Protein AF-A0A927YQ43-F1 (afdb_monomer_lite)

Sequence (205 aa):
MENSKAFLYLIEQLDVNLKNGDDEIDIRAFEDLLPNEVGYIESRIVNSFKGKNGNYKWAKFMPLLHSYNGVDILKETLQVKPIPSEDSLYIAIVLLKVTGDVSYLKIIEDNIYKADQEKEDYIYIIAHNKNDSLLHILEKVYINDEDEKLRSIAIEGILYNVGQINDIDDLAEFIEKRDYINSFILNNASAREKCINELKLNIQK

pLDDT: mean 90.33, std 10.0, range [44.78, 97.75]

Radius of gyration: 18.81 Å; chains: 1; bounding box: 46×30×57 Å

Structure (mmCIF, N/CA/C/O backbone):
data_AF-A0A927YQ43-F1
#
_entry.id   AF-A0A927YQ43-F1
#
loop_
_atom_site.group_PDB
_atom_site.id
_atom_site.type_symbol
_atom_site.label_atom_id
_atom_site.label_alt_id
_atom_site.label_comp_id
_atom_site.label_asym_id
_atom_site.label_entity_id
_atom_site.label_seq_id
_atom_site.pdbx_PDB_ins_code
_atom_site.Cartn_x
_atom_site.Cartn_y
_atom_site.Cartn_z
_atom_site.occupancy
_atom_site.B_iso_or_equiv
_atom_site.auth_seq_id
_atom_site.auth_comp_id
_atom_site.auth_asym_id
_atom_site.auth_atom_id
_atom_site.pdbx_PDB_model_num
ATOM 1 N N . MET A 1 1 ? 13.031 7.531 -34.961 1.00 64.00 1 MET A N 1
ATOM 2 C CA . MET A 1 1 ? 11.822 7.010 -34.296 1.00 64.00 1 MET A CA 1
ATOM 3 C C . MET A 1 1 ? 11.437 8.017 -33.244 1.00 64.00 1 MET A C 1
ATOM 5 O O . MET A 1 1 ? 12.329 8.480 -32.545 1.00 64.00 1 MET A O 1
ATOM 9 N N . GLU A 1 2 ? 10.169 8.402 -33.203 1.00 82.94 2 GLU A N 1
ATOM 10 C CA . GLU A 1 2 ? 9.631 9.181 -32.087 1.00 82.94 2 GLU A CA 1
ATOM 11 C C . GLU A 1 2 ? 9.349 8.233 -30.919 1.00 82.94 2 GLU A C 1
ATOM 13 O O . GLU A 1 2 ? 8.986 7.077 -31.147 1.00 82.94 2 GLU A O 1
ATOM 18 N N . ASN A 1 3 ? 9.570 8.712 -29.695 1.00 91.94 3 ASN A N 1
ATOM 19 C CA . ASN A 1 3 ? 9.296 7.939 -28.487 1.00 91.94 3 ASN A CA 1
ATOM 20 C C . ASN A 1 3 ? 7.786 7.879 -28.220 1.00 91.94 3 ASN A C 1
ATOM 22 O O . ASN A 1 3 ? 7.043 8.797 -28.580 1.00 91.94 3 ASN A O 1
ATOM 26 N N . SER A 1 4 ? 7.336 6.822 -27.551 1.00 93.88 4 SER A N 1
ATOM 27 C CA . SER A 1 4 ? 5.952 6.671 -27.111 1.00 93.88 4 SER A CA 1
ATOM 28 C C . SER A 1 4 ? 5.569 7.714 -26.053 1.00 93.88 4 SER A C 1
ATOM 30 O O . SER A 1 4 ? 6.408 8.268 -25.338 1.00 93.88 4 SER A O 1
ATOM 32 N N . LYS A 1 5 ? 4.263 7.975 -25.912 1.00 94.44 5 LYS A N 1
ATOM 33 C CA . LYS A 1 5 ? 3.745 8.829 -24.828 1.00 94.44 5 LYS A CA 1
ATOM 34 C C . LYS A 1 5 ? 4.067 8.248 -23.450 1.00 94.44 5 LYS A C 1
ATOM 36 O O . LYS A 1 5 ? 4.428 8.999 -22.551 1.00 94.44 5 LYS A O 1
ATOM 41 N N . ALA A 1 6 ? 3.972 6.926 -23.324 1.00 93.50 6 ALA A N 1
ATOM 42 C CA . ALA A 1 6 ? 4.341 6.170 -22.136 1.00 93.50 6 ALA A CA 1
ATOM 43 C C . ALA A 1 6 ? 5.798 6.424 -21.727 1.00 93.50 6 ALA A C 1
ATOM 45 O O . ALA A 1 6 ? 6.074 6.755 -20.576 1.00 93.50 6 ALA A O 1
ATOM 46 N N . PHE A 1 7 ? 6.719 6.364 -22.693 1.00 94.12 7 PHE A N 1
ATOM 47 C CA . PHE A 1 7 ? 8.125 6.673 -22.462 1.00 94.12 7 PHE A CA 1
ATOM 48 C C . PHE A 1 7 ? 8.325 8.100 -21.952 1.00 94.12 7 PHE A C 1
ATOM 50 O O . PHE A 1 7 ? 9.006 8.302 -20.950 1.00 94.12 7 PHE A O 1
ATOM 57 N N . LEU A 1 8 ? 7.731 9.090 -22.628 1.00 93.00 8 LEU A N 1
ATOM 58 C CA . LEU A 1 8 ? 7.879 10.496 -22.243 1.00 93.00 8 LEU A CA 1
ATOM 59 C C . LEU A 1 8 ? 7.333 10.755 -20.833 1.00 93.00 8 LEU A C 1
ATOM 61 O O . LEU A 1 8 ? 8.015 11.397 -20.038 1.00 93.00 8 LEU A O 1
ATOM 65 N N . TYR A 1 9 ? 6.164 10.195 -20.512 1.00 91.81 9 TYR A N 1
ATOM 66 C CA . TYR A 1 9 ? 5.572 10.266 -19.177 1.00 91.81 9 TYR A CA 1
ATOM 67 C C . TYR A 1 9 ? 6.497 9.657 -18.117 1.00 91.81 9 TYR A C 1
ATOM 69 O O . TYR A 1 9 ? 6.847 10.328 -17.151 1.00 91.81 9 TYR A O 1
ATOM 77 N N . LEU A 1 10 ? 6.953 8.413 -18.300 1.00 91.25 10 LEU A N 1
ATOM 78 C CA . LEU A 1 10 ? 7.793 7.743 -17.302 1.00 91.25 10 LEU A CA 1
ATOM 79 C C . LEU A 1 10 ? 9.134 8.453 -17.098 1.00 91.25 10 LEU A C 1
ATOM 81 O O . LEU A 1 10 ? 9.615 8.518 -15.969 1.00 91.25 10 LEU A O 1
ATOM 85 N N . ILE A 1 11 ? 9.728 9.013 -18.155 1.00 90.50 11 ILE A N 1
ATOM 86 C CA . ILE A 1 11 ? 10.954 9.808 -18.034 1.00 90.50 11 ILE A CA 1
ATOM 87 C C . ILE A 1 11 ? 10.731 11.082 -17.236 1.00 90.50 11 ILE A C 1
ATOM 89 O O . ILE A 1 11 ? 11.535 11.372 -16.355 1.00 90.50 11 ILE A O 1
ATOM 93 N N . GLU A 1 12 ? 9.636 11.795 -17.481 1.00 89.00 12 GLU A N 1
ATOM 94 C CA . GLU A 1 12 ? 9.278 12.964 -16.682 1.00 89.00 12 GLU A CA 1
ATOM 95 C C . GLU A 1 12 ? 9.158 12.597 -15.194 1.00 89.00 12 GLU A C 1
ATOM 97 O O . GLU A 1 12 ? 9.792 13.230 -14.349 1.00 89.00 12 GLU A O 1
ATOM 102 N N . GLN A 1 13 ? 8.459 11.504 -14.871 1.00 87.19 13 GLN A N 1
ATOM 103 C CA . GLN A 1 13 ? 8.333 11.033 -13.485 1.00 87.19 13 GLN A CA 1
ATOM 104 C C . GLN A 1 13 ? 9.685 10.612 -12.873 1.00 87.19 13 GLN A C 1
ATOM 106 O O . GLN A 1 13 ? 9.956 10.869 -11.695 1.00 87.19 13 GLN A O 1
ATOM 111 N N . LEU A 1 14 ? 10.561 9.981 -13.663 1.00 86.44 14 LEU A N 1
ATOM 112 C CA . LEU A 1 14 ? 11.911 9.579 -13.247 1.00 86.44 14 LEU A CA 1
ATOM 113 C C . LEU A 1 14 ? 12.841 10.778 -13.011 1.00 86.44 14 LEU A C 1
ATOM 115 O O . LEU A 1 14 ? 13.713 10.694 -12.145 1.00 86.44 14 LEU A O 1
ATOM 119 N N . ASP A 1 15 ? 12.673 11.867 -13.760 1.00 80.94 15 ASP A N 1
ATOM 120 C CA . ASP A 1 15 ? 13.507 13.069 -13.670 1.00 80.94 15 ASP A CA 1
ATOM 121 C C . ASP A 1 15 ? 13.062 14.005 -12.534 1.00 80.94 15 ASP A C 1
ATOM 123 O O . ASP A 1 15 ? 13.909 14.615 -11.875 1.00 80.94 15 ASP A O 1
ATOM 127 N N . VAL A 1 16 ? 11.757 14.072 -12.242 1.00 74.19 16 VAL A N 1
ATOM 128 C CA . VAL A 1 16 ? 11.202 14.907 -11.160 1.00 74.19 16 VAL A CA 1
ATOM 129 C C . VAL A 1 16 ? 11.632 14.420 -9.769 1.00 74.19 16 VAL A C 1
ATOM 131 O O . VAL A 1 16 ? 11.602 15.204 -8.823 1.00 74.19 16 VAL A O 1
ATOM 134 N N . ASN A 1 17 ? 12.115 13.175 -9.627 1.00 62.28 17 ASN A N 1
ATOM 135 C CA . ASN A 1 17 ? 12.457 12.568 -8.334 1.00 62.28 17 ASN A CA 1
ATOM 136 C C . ASN A 1 17 ? 11.344 12.842 -7.310 1.00 62.28 17 ASN A C 1
ATOM 138 O O . ASN A 1 17 ? 11.557 13.592 -6.358 1.00 62.28 17 ASN A O 1
ATOM 142 N N . LEU A 1 18 ? 10.163 12.249 -7.530 1.00 58.34 18 LEU A N 1
ATOM 143 C CA . LEU A 1 18 ? 8.962 12.352 -6.686 1.00 58.34 18 LEU A CA 1
ATOM 144 C C . LEU A 1 18 ? 9.201 11.880 -5.237 1.00 58.34 18 LEU A C 1
ATOM 146 O O . LEU A 1 18 ? 8.678 10.856 -4.803 1.00 58.34 18 LEU A O 1
ATOM 150 N N . LYS A 1 19 ? 10.015 12.602 -4.473 1.00 52.56 19 LYS A N 1
ATOM 151 C CA . LYS A 1 19 ? 10.246 12.341 -3.055 1.00 52.56 19 LYS A CA 1
ATOM 152 C C . LYS A 1 19 ? 9.080 12.842 -2.205 1.00 52.56 19 LYS A C 1
ATOM 154 O O . LYS A 1 19 ? 8.830 12.262 -1.164 1.00 52.56 19 LYS A O 1
ATOM 159 N N . ASN A 1 20 ? 8.346 13.855 -2.683 1.00 44.78 20 ASN A N 1
ATOM 160 C CA . ASN A 1 20 ? 7.401 14.626 -1.864 1.00 44.78 20 ASN A CA 1
ATOM 161 C C . ASN A 1 20 ? 5.998 14.804 -2.491 1.00 44.78 20 ASN A C 1
ATOM 163 O O . ASN A 1 20 ? 5.256 15.660 -2.028 1.00 44.78 20 ASN A O 1
ATOM 167 N N . GLY A 1 21 ? 5.657 14.096 -3.575 1.00 45.84 21 GLY A N 1
ATOM 168 C CA . GLY A 1 21 ? 4.332 14.203 -4.212 1.00 45.84 21 GLY A CA 1
ATOM 169 C C . GLY A 1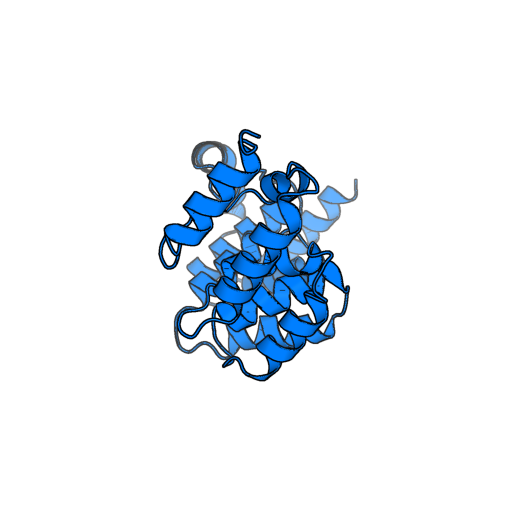 21 ? 3.489 12.952 -3.995 1.00 45.84 21 GLY A C 1
ATOM 170 O O . GLY A 1 21 ? 4.005 11.859 -4.222 1.00 45.84 21 GLY A O 1
ATOM 171 N N . ASP A 1 22 ? 2.228 13.107 -3.598 1.00 50.59 22 ASP A N 1
ATOM 172 C CA . ASP A 1 22 ? 1.248 12.016 -3.433 1.00 50.59 22 ASP A CA 1
ATOM 173 C C . ASP A 1 22 ? 0.798 11.397 -4.767 1.00 50.59 22 ASP A C 1
ATOM 175 O O . ASP A 1 22 ? 0.089 10.397 -4.780 1.00 50.59 22 ASP A O 1
ATOM 179 N N . ASP A 1 23 ? 1.256 11.945 -5.899 1.00 58.84 23 ASP A N 1
ATOM 180 C CA . ASP A 1 23 ? 0.892 11.461 -7.225 1.00 58.84 23 ASP A CA 1
ATOM 181 C C . ASP A 1 23 ? 1.345 10.011 -7.432 1.00 58.84 23 ASP A C 1
ATOM 183 O O . ASP A 1 23 ? 2.535 9.682 -7.562 1.00 58.84 23 ASP A O 1
ATOM 187 N N . GLU A 1 24 ? 0.359 9.121 -7.484 1.00 69.62 24 GLU A N 1
ATOM 188 C CA . GLU A 1 24 ? 0.580 7.732 -7.813 1.00 69.62 24 GLU A CA 1
ATOM 189 C C . GLU A 1 24 ? 0.993 7.608 -9.292 1.00 69.62 24 GLU A C 1
ATOM 191 O O . GLU A 1 24 ? 0.236 7.912 -10.210 1.00 69.62 24 GLU A O 1
ATOM 196 N N . ILE A 1 25 ? 2.216 7.129 -9.543 1.00 81.06 25 ILE A N 1
ATOM 197 C CA . ILE A 1 25 ? 2.705 6.904 -10.914 1.00 81.06 25 ILE A CA 1
ATOM 198 C C . ILE A 1 25 ? 1.874 5.795 -11.572 1.00 81.06 25 ILE A C 1
ATOM 200 O O . ILE A 1 25 ? 1.848 4.678 -11.049 1.00 81.06 25 ILE A O 1
ATOM 204 N N . ASP A 1 26 ? 1.243 6.048 -12.719 1.00 85.75 26 ASP A N 1
ATOM 205 C CA . ASP A 1 26 ? 0.419 5.033 -13.387 1.00 85.75 26 ASP A CA 1
ATOM 206 C C . ASP A 1 26 ? 1.288 3.858 -13.859 1.00 85.75 26 ASP A C 1
ATOM 208 O O . ASP A 1 26 ? 2.148 3.999 -14.732 1.00 85.75 26 ASP A O 1
ATOM 212 N N . ILE A 1 27 ? 1.061 2.679 -13.273 1.00 87.38 27 ILE A N 1
ATOM 213 C CA . ILE A 1 27 ? 1.835 1.476 -13.584 1.00 87.38 27 ILE A CA 1
ATOM 214 C C . ILE A 1 27 ? 1.581 0.979 -15.013 1.00 87.38 27 ILE A C 1
ATOM 216 O O . ILE A 1 27 ? 2.481 0.407 -15.628 1.00 87.38 27 ILE A O 1
ATOM 220 N N . ARG A 1 28 ? 0.400 1.268 -15.578 1.00 88.25 28 ARG A N 1
ATOM 221 C CA . ARG A 1 28 ? 0.018 0.869 -16.943 1.00 88.25 28 ARG A CA 1
ATOM 222 C C . ARG A 1 28 ? 0.885 1.542 -17.998 1.00 88.25 28 ARG A C 1
ATOM 224 O O . ARG A 1 28 ? 1.120 0.967 -19.053 1.00 88.25 28 ARG A O 1
ATOM 231 N N . ALA A 1 29 ? 1.454 2.708 -17.686 1.00 89.44 29 ALA A N 1
ATOM 232 C CA . ALA A 1 29 ? 2.405 3.361 -18.577 1.00 89.44 29 ALA A CA 1
ATOM 233 C C . ALA A 1 29 ? 3.635 2.482 -18.865 1.00 89.44 29 ALA A C 1
ATOM 235 O O . ALA A 1 29 ? 4.270 2.649 -19.898 1.00 89.44 29 ALA A O 1
ATOM 236 N N . PHE A 1 30 ? 3.985 1.540 -17.984 1.00 91.31 30 PHE A N 1
ATOM 237 C CA . PHE A 1 30 ? 5.073 0.600 -18.250 1.00 91.31 30 PHE A CA 1
ATOM 238 C C . PHE A 1 30 ? 4.688 -0.465 -19.291 1.00 91.31 30 PHE A C 1
ATOM 240 O O . PHE A 1 30 ? 5.527 -0.865 -20.095 1.00 91.31 30 PHE A O 1
ATOM 247 N N . GLU A 1 31 ? 3.423 -0.890 -19.309 1.00 89.81 31 GLU A N 1
ATOM 248 C CA . GLU A 1 31 ? 2.894 -1.886 -20.254 1.00 89.81 31 GLU A CA 1
ATOM 249 C C . GLU A 1 31 ? 2.794 -1.330 -21.685 1.00 89.81 31 GLU A C 1
ATOM 251 O O . GLU A 1 31 ? 2.945 -2.074 -22.653 1.00 89.81 31 GLU A O 1
ATOM 256 N N . ASP A 1 32 ? 2.617 -0.013 -21.818 1.00 93.69 32 ASP A N 1
ATOM 257 C CA . ASP A 1 32 ? 2.476 0.699 -23.095 1.00 93.69 32 ASP A CA 1
ATOM 258 C C . ASP A 1 32 ? 3.819 1.078 -23.763 1.00 93.69 32 ASP A C 1
ATOM 260 O O . ASP A 1 32 ? 3.842 1.763 -24.794 1.00 93.69 32 ASP A O 1
ATOM 264 N N . LEU A 1 33 ? 4.954 0.662 -23.191 1.00 93.62 33 LEU A N 1
ATOM 265 C CA . LEU A 1 33 ? 6.281 0.938 -23.748 1.00 93.62 33 LEU A CA 1
ATOM 266 C C . LEU A 1 33 ? 6.547 0.154 -25.036 1.00 93.62 33 LEU A C 1
ATOM 268 O O . LEU A 1 33 ? 6.226 -1.029 -25.164 1.00 93.62 33 LEU A O 1
ATOM 272 N N . LEU A 1 34 ? 7.242 0.787 -25.986 1.00 93.62 34 LEU A N 1
ATOM 273 C CA . LEU A 1 34 ? 7.727 0.077 -27.167 1.00 93.62 34 LEU A CA 1
ATOM 274 C C . LEU A 1 34 ? 8.889 -0.859 -26.789 1.00 93.62 34 LEU A C 1
ATOM 276 O O . LEU A 1 34 ? 9.711 -0.502 -25.942 1.00 93.62 34 LEU A O 1
ATOM 280 N N . PRO A 1 35 ? 9.067 -2.016 -27.458 1.00 93.38 35 PRO A N 1
ATOM 281 C CA . PRO A 1 35 ? 10.122 -2.976 -27.106 1.00 93.38 35 PRO A CA 1
ATOM 282 C C . PRO A 1 35 ? 11.546 -2.395 -27.069 1.00 93.38 35 PRO A C 1
ATOM 284 O O . PRO A 1 35 ? 12.381 -2.835 -26.284 1.00 93.38 35 PRO A O 1
ATOM 287 N N . ASN A 1 36 ? 11.839 -1.395 -27.904 1.00 93.06 36 ASN A N 1
ATOM 288 C CA . ASN A 1 36 ? 13.138 -0.719 -27.944 1.00 93.06 36 ASN A CA 1
ATOM 289 C C . ASN A 1 36 ? 13.325 0.340 -26.836 1.00 93.06 36 ASN A C 1
ATOM 291 O O . ASN A 1 36 ? 14.429 0.857 -26.682 1.00 93.06 36 ASN A O 1
ATOM 295 N N . GLU A 1 37 ? 12.269 0.682 -26.100 1.00 94.88 37 GLU A N 1
ATOM 296 C CA . GLU A 1 37 ? 12.259 1.659 -25.004 1.00 94.88 37 GLU A CA 1
ATOM 297 C C . GLU A 1 37 ? 12.391 0.988 -23.630 1.00 94.88 37 GLU A C 1
ATOM 299 O O . GLU A 1 37 ? 13.017 1.553 -22.729 1.00 94.88 37 GLU A O 1
ATOM 304 N N . VAL A 1 38 ? 11.851 -0.231 -23.493 1.00 93.75 38 VAL A N 1
ATOM 305 C CA . VAL A 1 38 ? 11.779 -1.004 -22.239 1.00 93.75 38 VAL A CA 1
ATOM 306 C C . VAL A 1 38 ? 13.121 -1.036 -21.511 1.00 93.75 38 VAL A C 1
ATOM 308 O O . VAL A 1 38 ? 13.213 -0.577 -20.376 1.00 93.75 38 VAL A O 1
ATOM 311 N N . GLY A 1 39 ? 14.195 -1.483 -22.169 1.00 95.19 39 GLY A N 1
ATOM 312 C CA . GLY A 1 39 ? 15.500 -1.628 -21.512 1.00 95.19 39 GLY A CA 1
ATOM 313 C C . GLY A 1 39 ? 16.061 -0.318 -20.938 1.00 95.19 39 GLY A C 1
ATOM 314 O O . GLY A 1 39 ? 16.703 -0.330 -19.886 1.00 95.19 39 GLY A O 1
ATOM 315 N N . TYR A 1 40 ? 15.792 0.823 -21.586 1.00 95.00 40 TYR A N 1
ATOM 316 C CA . TYR A 1 40 ? 16.206 2.128 -21.065 1.00 95.00 40 TYR A CA 1
ATOM 317 C C . TYR A 1 40 ? 15.421 2.488 -19.804 1.00 95.00 40 TYR A C 1
ATOM 319 O O . TYR A 1 40 ? 16.023 2.840 -18.789 1.00 95.00 40 TYR A O 1
ATOM 327 N N . ILE A 1 41 ? 14.093 2.357 -19.846 1.00 95.19 41 ILE A N 1
ATOM 328 C CA . ILE A 1 41 ? 13.224 2.667 -18.708 1.00 95.19 41 ILE A CA 1
ATOM 329 C C . ILE A 1 41 ? 13.523 1.753 -17.520 1.00 95.19 41 ILE A C 1
ATOM 331 O O . ILE A 1 41 ? 13.697 2.247 -16.409 1.00 95.19 41 ILE A O 1
ATOM 335 N N . GLU A 1 42 ? 13.677 0.449 -17.742 1.00 96.12 42 GLU A N 1
ATOM 336 C CA . GLU A 1 42 ? 14.000 -0.504 -16.678 1.00 96.12 42 GLU A CA 1
ATOM 337 C C . GLU A 1 42 ? 15.303 -0.141 -15.960 1.00 96.12 42 GLU A C 1
ATOM 339 O O . GLU A 1 42 ? 15.355 -0.111 -14.729 1.00 96.12 42 GLU A O 1
ATOM 344 N N . SER A 1 43 ? 16.346 0.214 -16.717 1.00 94.88 43 SER A N 1
ATOM 345 C CA . SER A 1 43 ? 17.613 0.660 -16.134 1.00 94.88 43 SER A CA 1
ATOM 346 C C . SER A 1 43 ? 17.437 1.930 -15.298 1.00 94.88 43 SER A C 1
ATOM 348 O O . SER A 1 43 ? 17.983 2.038 -14.195 1.00 94.88 43 SER A O 1
ATOM 350 N N . ARG A 1 44 ? 16.645 2.894 -15.785 1.00 93.25 44 ARG A N 1
ATOM 351 C CA . ARG A 1 44 ? 16.349 4.132 -15.052 1.00 93.25 44 ARG A CA 1
ATOM 352 C C . ARG A 1 44 ? 15.565 3.857 -13.766 1.00 93.25 44 ARG A C 1
ATOM 354 O O . ARG A 1 44 ? 15.928 4.430 -12.741 1.00 93.25 44 ARG A O 1
ATOM 361 N N . ILE A 1 45 ? 14.577 2.960 -13.791 1.00 93.44 45 ILE A N 1
ATOM 362 C CA . ILE A 1 45 ? 13.804 2.531 -12.613 1.00 93.44 45 ILE A CA 1
ATOM 363 C C . ILE A 1 45 ? 14.727 1.903 -11.567 1.00 93.44 45 ILE A C 1
ATOM 365 O O . ILE A 1 45 ? 14.739 2.349 -10.422 1.00 93.44 45 ILE A O 1
ATOM 369 N N . VAL A 1 46 ? 15.562 0.930 -11.952 1.00 94.19 46 VAL A N 1
ATOM 370 C CA . VAL A 1 46 ? 16.491 0.265 -11.020 1.00 94.19 46 VAL A CA 1
ATOM 371 C C . VAL A 1 46 ? 17.459 1.265 -10.392 1.00 94.19 46 VAL A C 1
ATOM 373 O O . VAL A 1 46 ? 17.685 1.231 -9.181 1.00 94.19 46 VAL A O 1
ATOM 376 N N . ASN A 1 47 ? 18.011 2.180 -11.192 1.00 90.94 47 ASN A N 1
ATOM 377 C CA . ASN A 1 47 ? 18.921 3.213 -10.699 1.00 90.94 47 ASN A CA 1
ATOM 378 C C . ASN A 1 47 ? 18.217 4.200 -9.758 1.00 90.94 47 ASN A C 1
ATOM 380 O O . ASN A 1 47 ? 18.795 4.594 -8.743 1.00 90.94 47 ASN A O 1
ATOM 384 N N . 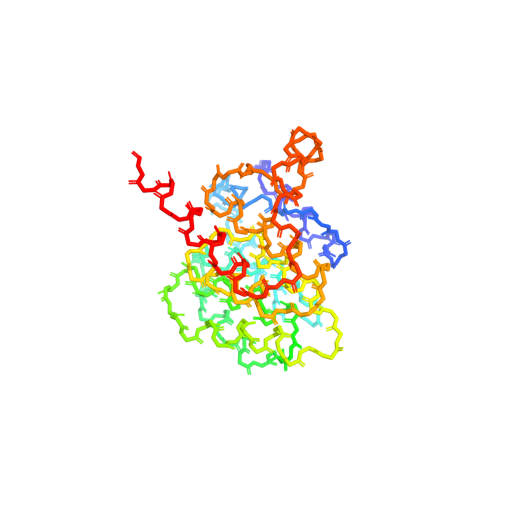SER A 1 48 ? 16.974 4.576 -10.071 1.00 89.62 48 SER A N 1
ATOM 385 C CA . SER A 1 48 ? 16.168 5.465 -9.233 1.00 89.62 48 SER A CA 1
ATOM 386 C C . SER A 1 48 ? 15.738 4.787 -7.932 1.00 89.62 48 SER A C 1
ATOM 388 O O . SER A 1 48 ? 15.723 5.427 -6.889 1.00 89.62 48 SER A O 1
ATOM 390 N N . PHE A 1 49 ? 15.485 3.478 -7.941 1.00 90.56 49 PHE A N 1
ATOM 391 C CA . PHE A 1 49 ? 15.172 2.707 -6.739 1.00 90.56 49 PHE A CA 1
ATOM 392 C C . PHE A 1 49 ? 16.401 2.486 -5.836 1.00 90.56 49 PHE A C 1
ATOM 394 O O . PHE A 1 49 ? 16.343 2.744 -4.635 1.00 90.56 49 PHE A O 1
ATOM 401 N N . LYS A 1 50 ? 17.540 2.045 -6.396 1.00 85.75 50 LYS A N 1
ATOM 402 C CA . LYS A 1 50 ? 18.763 1.715 -5.629 1.00 85.75 50 LYS A CA 1
ATOM 403 C C . LYS A 1 50 ? 19.636 2.921 -5.259 1.00 85.75 50 LYS A C 1
ATOM 405 O O . LYS A 1 50 ? 20.584 2.767 -4.489 1.00 85.75 50 LYS A O 1
ATOM 410 N N . GLY A 1 51 ? 19.398 4.095 -5.842 1.00 70.44 51 GLY A N 1
ATOM 411 C CA . GLY A 1 51 ? 20.272 5.257 -5.685 1.00 70.44 51 GLY A CA 1
ATOM 412 C C . GLY A 1 51 ? 20.456 5.712 -4.229 1.00 70.44 51 GLY A C 1
ATOM 413 O O . GLY A 1 51 ? 19.654 5.421 -3.349 1.00 70.44 51 GLY A O 1
ATOM 414 N N . LYS A 1 52 ? 21.492 6.524 -3.968 1.00 59.31 52 LYS A N 1
ATOM 415 C CA . LYS A 1 52 ? 21.764 7.137 -2.644 1.00 59.31 52 LYS A CA 1
ATOM 416 C C . LYS A 1 52 ? 20.591 7.983 -2.106 1.00 59.31 52 LYS A C 1
ATOM 418 O O . LYS A 1 52 ? 20.512 8.258 -0.918 1.00 59.31 52 LYS A O 1
ATOM 423 N N . ASN A 1 53 ? 19.705 8.390 -3.010 1.00 63.59 53 ASN A N 1
ATOM 424 C CA . ASN A 1 53 ? 18.470 9.134 -2.789 1.00 63.59 53 ASN A CA 1
ATOM 425 C C . ASN A 1 53 ? 17.255 8.340 -3.296 1.00 63.59 53 ASN A C 1
ATOM 427 O O . ASN A 1 53 ? 16.312 8.949 -3.795 1.00 63.59 53 ASN A O 1
ATOM 431 N N . GLY A 1 54 ? 17.348 7.009 -3.255 1.00 73.31 54 GLY A N 1
ATOM 432 C CA . GLY A 1 54 ? 16.447 6.112 -3.955 1.00 73.31 54 GLY A CA 1
ATOM 433 C C . GLY A 1 54 ? 14.987 6.357 -3.604 1.00 73.31 54 GLY A C 1
ATOM 434 O O . GLY A 1 54 ? 14.671 6.663 -2.457 1.00 73.31 54 GLY A O 1
ATOM 435 N N . ASN A 1 55 ? 14.113 6.266 -4.601 1.00 82.38 55 ASN A N 1
ATOM 436 C CA . ASN A 1 55 ? 12.689 6.499 -4.425 1.00 82.38 55 ASN A CA 1
ATOM 437 C C . ASN A 1 55 ? 11.952 5.154 -4.367 1.00 82.38 55 ASN A C 1
ATOM 439 O O . ASN A 1 55 ? 11.850 4.439 -5.368 1.00 82.38 55 ASN A O 1
ATOM 443 N N . TYR A 1 56 ? 11.443 4.817 -3.180 1.00 83.38 56 TYR A N 1
ATOM 444 C CA . TYR A 1 56 ? 10.727 3.571 -2.918 1.00 83.38 56 TYR A CA 1
ATOM 445 C C . TYR A 1 56 ? 9.431 3.444 -3.730 1.00 83.38 56 TYR A C 1
ATOM 447 O O . TYR A 1 56 ? 8.970 2.327 -3.941 1.00 83.38 56 TYR A O 1
ATOM 455 N N . LYS A 1 57 ? 8.868 4.543 -4.256 1.00 83.25 57 LYS A N 1
ATOM 456 C CA . LYS A 1 57 ? 7.665 4.513 -5.109 1.00 83.25 57 LYS A CA 1
ATOM 457 C C . LYS A 1 57 ? 7.886 3.708 -6.388 1.00 83.25 57 LYS A C 1
ATOM 459 O O . LYS A 1 57 ? 6.945 3.133 -6.929 1.00 83.25 57 LYS A O 1
ATOM 464 N N . TRP A 1 58 ? 9.139 3.577 -6.830 1.00 89.75 58 TRP A N 1
ATOM 465 C CA . TRP A 1 58 ? 9.508 2.710 -7.949 1.00 89.75 58 TRP A CA 1
ATOM 466 C C . TRP A 1 58 ? 9.450 1.214 -7.622 1.00 89.75 58 TRP A C 1
ATOM 468 O O . TRP A 1 58 ? 9.450 0.401 -8.545 1.00 89.75 58 TRP A O 1
ATOM 478 N N . ALA A 1 59 ? 9.338 0.825 -6.344 1.00 92.06 59 ALA A N 1
ATOM 479 C CA . ALA A 1 59 ? 9.262 -0.576 -5.927 1.00 92.06 59 ALA A CA 1
ATOM 480 C C . ALA A 1 59 ? 8.142 -1.339 -6.649 1.00 92.06 59 ALA A C 1
ATOM 482 O O . ALA A 1 59 ? 8.344 -2.492 -7.025 1.00 92.06 59 ALA A O 1
ATOM 483 N N . LYS A 1 60 ? 6.998 -0.692 -6.913 1.00 91.00 60 LYS A N 1
ATOM 484 C CA . LYS A 1 60 ? 5.851 -1.318 -7.590 1.00 91.00 60 LYS A CA 1
ATOM 485 C C . LYS A 1 60 ? 6.123 -1.735 -9.038 1.00 91.00 60 LYS A C 1
ATOM 487 O O . LYS A 1 60 ? 5.469 -2.647 -9.526 1.00 91.00 60 LYS A O 1
ATOM 492 N N . PHE A 1 61 ? 7.105 -1.118 -9.700 1.00 93.88 61 PHE A N 1
ATOM 493 C CA . PHE A 1 61 ? 7.519 -1.474 -11.061 1.00 93.88 61 PHE A CA 1
ATOM 494 C C . PHE A 1 61 ? 8.548 -2.603 -11.089 1.00 93.88 61 PHE A C 1
ATOM 496 O O . PHE A 1 61 ? 8.705 -3.260 -12.112 1.00 93.88 61 PHE A O 1
ATOM 503 N N . MET A 1 62 ? 9.252 -2.854 -9.981 1.00 95.62 62 MET A N 1
ATOM 504 C CA . MET A 1 62 ? 10.317 -3.860 -9.924 1.00 95.62 62 MET A CA 1
ATOM 505 C C . MET A 1 62 ? 9.853 -5.263 -10.364 1.00 95.62 62 MET A C 1
ATOM 507 O O . MET A 1 62 ? 10.581 -5.908 -11.116 1.00 95.62 62 MET A O 1
ATOM 511 N N . PRO A 1 63 ? 8.658 -5.754 -9.986 1.00 95.56 63 PRO A N 1
ATOM 512 C CA . PRO A 1 63 ? 8.162 -7.048 -10.456 1.00 95.56 63 PRO A CA 1
ATOM 513 C C . PRO A 1 63 ? 7.890 -7.113 -11.967 1.00 95.56 63 PRO A C 1
ATOM 515 O O . PRO A 1 63 ? 7.805 -8.212 -12.503 1.00 95.56 63 PRO A O 1
ATOM 518 N N . LEU A 1 64 ? 7.740 -5.965 -12.640 1.00 94.56 64 LEU A N 1
ATOM 519 C CA . LEU A 1 64 ? 7.421 -5.874 -14.071 1.00 94.56 64 LEU A CA 1
ATOM 520 C C . LEU A 1 64 ? 8.663 -5.855 -14.969 1.00 94.56 64 LEU A C 1
ATOM 522 O O . LEU A 1 64 ? 8.539 -5.930 -16.188 1.00 94.56 64 LEU A O 1
ATOM 526 N N . LEU A 1 65 ? 9.859 -5.725 -14.390 1.00 95.25 65 LEU A N 1
ATOM 527 C CA . LEU A 1 65 ? 11.092 -5.626 -15.164 1.00 95.25 65 LEU A CA 1
ATOM 528 C C . LEU A 1 65 ? 11.420 -6.966 -15.841 1.00 95.25 65 LEU A C 1
ATOM 530 O O . LEU A 1 65 ? 11.411 -8.020 -15.209 1.00 95.25 65 LEU A O 1
ATOM 534 N N . HIS A 1 66 ? 11.794 -6.909 -17.115 1.00 93.12 66 HIS A N 1
ATOM 535 C CA . HIS A 1 66 ? 12.184 -8.052 -17.935 1.00 93.12 66 HIS A CA 1
ATOM 536 C C . HIS A 1 66 ? 13.695 -8.293 -17.890 1.00 93.12 66 HIS A C 1
ATOM 538 O O . HIS A 1 66 ? 14.149 -9.434 -17.828 1.00 93.12 66 HIS A O 1
ATOM 544 N N . SER A 1 67 ? 14.491 -7.220 -17.928 1.00 94.50 67 SER A N 1
ATOM 545 C CA . SER A 1 67 ? 15.959 -7.297 -17.994 1.00 94.50 67 SER A CA 1
ATOM 546 C C . SER A 1 67 ? 16.608 -7.478 -16.621 1.00 94.50 67 SER A C 1
ATOM 548 O O . SER A 1 67 ? 17.805 -7.754 -16.530 1.00 94.50 67 SER A O 1
ATOM 550 N N . TYR A 1 68 ? 15.837 -7.306 -15.547 1.00 95.75 68 TYR A N 1
ATOM 551 C CA . TYR A 1 68 ? 16.305 -7.353 -14.169 1.00 95.75 68 TYR A CA 1
ATOM 552 C C . TYR A 1 68 ? 15.407 -8.262 -13.343 1.00 95.75 68 TYR A C 1
ATOM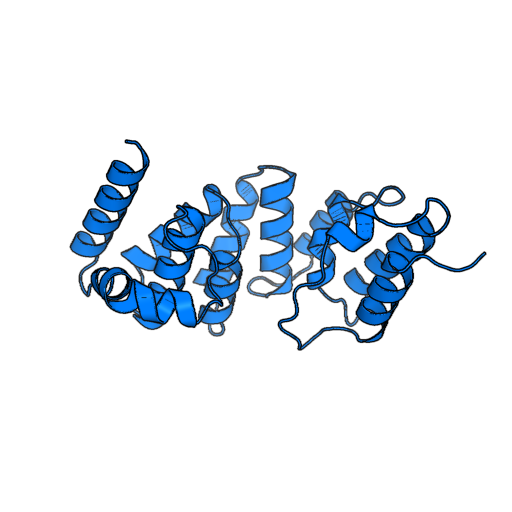 554 O O . TYR A 1 68 ? 14.188 -8.216 -13.463 1.00 95.75 68 TYR A O 1
ATOM 562 N N . ASN A 1 69 ? 15.998 -9.020 -12.421 1.00 96.12 69 ASN A N 1
ATOM 563 C CA . ASN A 1 69 ? 15.223 -9.728 -11.410 1.00 96.12 69 ASN A CA 1
ATOM 564 C C . ASN A 1 69 ? 14.807 -8.747 -10.305 1.00 96.12 69 ASN A C 1
ATOM 566 O O . ASN A 1 69 ? 15.472 -8.614 -9.275 1.00 96.12 69 ASN A O 1
ATOM 570 N N . GLY A 1 70 ? 13.735 -7.996 -10.554 1.00 96.62 70 GLY A N 1
ATOM 571 C CA . GLY A 1 70 ? 13.322 -6.939 -9.642 1.00 96.62 70 GLY A CA 1
ATOM 572 C C . GLY A 1 70 ? 12.801 -7.446 -8.298 1.00 96.62 70 GLY A C 1
ATOM 573 O O . GLY A 1 70 ? 13.002 -6.769 -7.294 1.00 96.62 70 GLY A O 1
ATOM 574 N N . VAL A 1 71 ? 12.228 -8.653 -8.235 1.00 97.12 71 VAL A N 1
ATOM 575 C CA . VAL A 1 71 ? 11.815 -9.274 -6.963 1.00 97.12 71 VAL A CA 1
ATOM 576 C C . VAL A 1 71 ? 13.022 -9.549 -6.066 1.00 97.12 71 VAL A C 1
ATOM 578 O O . VAL A 1 71 ? 12.981 -9.230 -4.878 1.00 97.12 71 VAL A O 1
ATOM 581 N N . ASP A 1 72 ? 14.116 -10.084 -6.609 1.00 97.25 72 ASP A N 1
ATOM 582 C CA . ASP A 1 72 ? 15.322 -10.310 -5.806 1.00 97.25 72 ASP A CA 1
ATOM 583 C C . ASP A 1 72 ? 15.986 -8.991 -5.402 1.00 97.25 72 ASP A C 1
ATOM 585 O O . ASP A 1 72 ? 16.403 -8.848 -4.254 1.00 97.25 72 ASP A O 1
ATOM 589 N N . ILE A 1 73 ? 15.963 -7.972 -6.270 1.00 96.25 73 ILE A N 1
ATOM 590 C CA . ILE A 1 73 ? 16.403 -6.620 -5.898 1.00 96.25 73 ILE A CA 1
ATOM 591 C C . ILE A 1 73 ? 15.593 -6.068 -4.714 1.00 96.25 73 ILE A C 1
ATOM 593 O O . ILE A 1 73 ? 16.174 -5.474 -3.802 1.00 96.25 73 ILE A O 1
ATOM 597 N N . LEU A 1 74 ? 14.267 -6.236 -4.716 1.00 96.94 74 LEU A N 1
ATOM 598 C CA . LEU A 1 74 ? 13.410 -5.815 -3.606 1.00 96.94 74 LEU A CA 1
ATOM 599 C C . LEU A 1 74 ? 13.797 -6.539 -2.312 1.00 96.94 74 LEU A C 1
ATOM 601 O O . LEU A 1 74 ? 13.965 -5.886 -1.284 1.00 96.94 74 LEU A O 1
ATOM 605 N N . LYS A 1 75 ? 14.003 -7.862 -2.360 1.00 97.00 75 LYS A N 1
ATOM 606 C CA . LYS A 1 75 ? 14.422 -8.662 -1.196 1.00 97.00 75 LYS A CA 1
ATOM 607 C C . LYS A 1 75 ? 15.768 -8.209 -0.638 1.00 97.00 75 LYS A C 1
ATOM 609 O O . LYS A 1 75 ? 15.873 -7.970 0.562 1.00 97.00 75 LYS A O 1
ATOM 614 N N . GLU A 1 76 ? 16.776 -8.067 -1.497 1.00 95.38 76 GLU A N 1
ATOM 615 C CA . GLU A 1 76 ? 18.108 -7.571 -1.123 1.00 95.38 76 GLU A CA 1
ATOM 616 C C . GLU A 1 76 ? 18.026 -6.183 -0.484 1.00 95.38 76 GLU A C 1
ATOM 618 O O . GLU A 1 76 ? 18.680 -5.908 0.519 1.00 95.38 76 GLU A O 1
ATOM 623 N N . THR A 1 77 ? 17.193 -5.307 -1.051 1.00 93.75 77 THR A N 1
ATOM 624 C CA . THR A 1 77 ? 17.030 -3.943 -0.544 1.00 93.75 77 THR A CA 1
ATOM 625 C C . THR A 1 77 ? 16.330 -3.949 0.809 1.00 93.75 77 THR A C 1
ATOM 627 O O . THR A 1 77 ? 16.790 -3.274 1.723 1.00 93.75 77 THR A O 1
ATOM 630 N N . LEU A 1 78 ? 15.274 -4.747 0.984 1.00 94.81 78 LEU A N 1
ATOM 631 C CA . LEU A 1 78 ? 14.552 -4.840 2.254 1.00 94.81 78 LEU A CA 1
ATOM 632 C C . LEU A 1 78 ? 15.459 -5.272 3.412 1.00 94.81 78 LEU A C 1
ATOM 634 O O . LEU A 1 78 ? 15.321 -4.756 4.515 1.00 94.81 78 LEU A O 1
ATOM 638 N N . GLN A 1 79 ? 16.418 -6.169 3.160 1.00 93.81 79 GLN A N 1
ATOM 639 C CA . GLN A 1 79 ? 17.356 -6.657 4.180 1.00 93.81 79 GLN A CA 1
ATOM 640 C C . GLN A 1 79 ? 18.250 -5.566 4.781 1.00 93.81 79 GLN A C 1
ATOM 642 O O . GLN A 1 79 ? 18.764 -5.744 5.884 1.00 93.81 79 GLN A O 1
ATOM 647 N N . VAL A 1 80 ? 18.460 -4.457 4.067 1.00 92.06 80 VAL A N 1
ATOM 648 C CA . VAL A 1 80 ? 19.343 -3.364 4.501 1.00 92.06 80 VAL A CA 1
ATOM 649 C C . VAL A 1 80 ? 18.589 -2.095 4.896 1.00 92.06 80 VAL A C 1
ATOM 651 O O . VAL A 1 80 ? 19.221 -1.123 5.315 1.00 92.06 80 VAL A O 1
ATOM 654 N N . LYS A 1 81 ? 17.257 -2.067 4.760 1.00 90.94 81 LYS A N 1
ATOM 655 C CA . LYS A 1 81 ? 16.441 -0.910 5.147 1.00 90.94 81 LYS A CA 1
ATOM 656 C C . LYS A 1 81 ? 16.111 -0.943 6.643 1.00 90.94 81 LYS A C 1
ATOM 658 O O . LYS A 1 81 ? 15.858 -2.018 7.186 1.00 90.94 81 LYS A O 1
ATOM 663 N N . PRO A 1 82 ? 16.119 0.218 7.322 1.00 92.00 82 PRO A N 1
ATOM 664 C CA . PRO A 1 82 ? 15.707 0.295 8.715 1.00 92.00 82 PRO A CA 1
ATOM 665 C C . PRO A 1 82 ? 14.218 -0.036 8.849 1.00 92.00 82 PRO A C 1
ATOM 667 O O . PRO A 1 82 ? 13.426 0.251 7.955 1.00 92.00 82 PRO A O 1
ATOM 670 N N . ILE A 1 83 ? 13.849 -0.631 9.980 1.00 94.06 83 ILE A N 1
ATOM 671 C CA . ILE A 1 83 ? 12.458 -0.852 10.372 1.00 94.06 83 ILE A CA 1
ATOM 672 C C . ILE A 1 83 ? 12.295 -0.181 11.740 1.00 94.06 83 ILE A C 1
ATOM 674 O O . ILE A 1 83 ? 13.017 -0.568 12.668 1.00 94.06 83 ILE A O 1
ATOM 678 N N . PRO A 1 84 ? 11.388 0.795 11.884 1.00 94.50 84 PRO A N 1
ATOM 679 C CA . PRO A 1 84 ? 10.430 1.277 10.880 1.00 94.50 84 PRO A CA 1
ATOM 680 C C . PRO A 1 84 ? 11.049 2.186 9.794 1.00 94.50 84 PRO A C 1
ATOM 682 O O . PRO A 1 84 ? 12.036 2.878 10.042 1.00 94.50 84 PRO A O 1
ATOM 685 N N . SER A 1 85 ? 10.475 2.161 8.587 1.00 92.00 85 SER A N 1
ATOM 686 C CA . SER A 1 85 ? 10.633 3.177 7.533 1.00 92.00 85 SER A CA 1
ATOM 687 C C . SER A 1 85 ? 9.616 2.977 6.404 1.00 92.00 85 SER A C 1
ATOM 689 O O . SER A 1 85 ? 9.305 1.831 6.059 1.00 92.00 85 SER A O 1
ATOM 691 N N . GLU A 1 86 ? 9.200 4.068 5.746 1.00 89.69 86 GLU A N 1
ATOM 692 C CA . GLU A 1 86 ? 8.363 4.018 4.533 1.00 89.69 86 GLU A CA 1
ATOM 693 C C . GLU A 1 86 ? 8.941 3.064 3.477 1.00 89.69 86 GLU A C 1
ATOM 695 O O . GLU A 1 86 ? 8.224 2.213 2.953 1.00 89.69 86 GLU A O 1
ATOM 700 N N . ASP A 1 87 ? 10.254 3.132 3.222 1.00 90.56 87 ASP A N 1
ATOM 701 C CA . ASP A 1 87 ? 10.952 2.234 2.298 1.00 90.56 87 ASP A CA 1
ATOM 702 C C . ASP A 1 87 ? 10.678 0.761 2.621 1.00 90.56 87 ASP A C 1
ATOM 704 O O . ASP A 1 87 ? 10.316 -0.024 1.741 1.00 90.56 87 ASP A O 1
ATOM 708 N N . SER A 1 88 ? 10.875 0.372 3.885 1.00 94.19 88 SER A N 1
ATOM 709 C CA . SER A 1 88 ? 10.707 -1.017 4.306 1.00 94.19 88 SER A CA 1
ATOM 710 C C . SER A 1 88 ? 9.246 -1.463 4.222 1.00 94.19 88 SER A C 1
ATOM 712 O O . SER A 1 88 ? 8.984 -2.597 3.815 1.00 94.19 88 SER A O 1
ATOM 714 N N . LEU A 1 89 ? 8.303 -0.564 4.521 1.00 95.06 89 LEU A N 1
ATOM 715 C CA . LEU A 1 89 ? 6.869 -0.811 4.424 1.00 95.06 89 LEU A CA 1
ATOM 716 C C . LEU A 1 89 ? 6.430 -1.021 2.970 1.00 95.06 89 LEU A C 1
ATOM 718 O O . LEU A 1 89 ? 5.843 -2.056 2.651 1.00 95.06 89 LEU A O 1
ATOM 722 N N . TYR A 1 90 ? 6.758 -0.086 2.074 1.00 93.00 90 TYR A N 1
ATOM 723 C CA . TYR A 1 90 ? 6.405 -0.175 0.656 1.00 93.00 90 TYR A CA 1
ATOM 724 C C . TYR A 1 90 ? 6.992 -1.428 0.005 1.00 93.00 90 TYR A C 1
ATOM 726 O O . TYR A 1 90 ? 6.284 -2.157 -0.694 1.00 93.00 90 TYR A O 1
ATOM 734 N N . ILE A 1 91 ? 8.271 -1.720 0.261 1.00 95.50 91 ILE A N 1
ATOM 735 C CA . ILE A 1 91 ? 8.920 -2.912 -0.289 1.00 95.50 91 ILE A CA 1
ATOM 736 C C . ILE A 1 91 ? 8.253 -4.188 0.246 1.00 95.50 91 ILE A C 1
ATOM 738 O O . ILE A 1 91 ? 7.985 -5.100 -0.538 1.00 95.50 91 ILE A O 1
ATOM 742 N N . ALA A 1 92 ? 7.948 -4.261 1.547 1.00 97.12 92 ALA A N 1
ATOM 743 C CA . ALA A 1 92 ? 7.284 -5.423 2.135 1.00 97.12 92 ALA A CA 1
ATOM 744 C C . ALA A 1 92 ? 5.865 -5.630 1.578 1.00 97.12 92 ALA A C 1
ATOM 746 O O . ALA A 1 92 ? 5.497 -6.766 1.284 1.00 97.12 92 ALA A O 1
ATOM 747 N N . ILE A 1 93 ? 5.093 -4.557 1.360 1.00 96.19 93 ILE A N 1
ATOM 748 C CA . ILE A 1 93 ? 3.765 -4.625 0.727 1.00 96.19 93 ILE A CA 1
ATOM 749 C C . ILE A 1 93 ? 3.869 -5.165 -0.704 1.00 96.19 93 ILE A C 1
ATOM 751 O O . ILE A 1 93 ? 3.120 -6.072 -1.072 1.00 96.19 93 ILE A O 1
ATOM 755 N N . VAL A 1 94 ? 4.798 -4.645 -1.516 1.00 95.75 94 VAL A N 1
ATOM 756 C CA . VAL A 1 94 ? 4.991 -5.124 -2.896 1.00 95.75 94 VAL A CA 1
ATOM 757 C C . VAL A 1 94 ? 5.400 -6.596 -2.900 1.00 95.75 94 VAL A C 1
ATOM 759 O O . VAL A 1 94 ? 4.820 -7.394 -3.637 1.00 95.75 94 VAL A O 1
ATOM 762 N N . LEU A 1 95 ? 6.355 -6.983 -2.050 1.00 97.56 95 LEU A N 1
ATOM 763 C CA . LEU A 1 95 ? 6.802 -8.370 -1.948 1.00 97.56 95 LEU A CA 1
ATOM 764 C C . LEU A 1 95 ? 5.680 -9.309 -1.497 1.00 97.56 95 LEU A C 1
ATOM 766 O O . LEU A 1 95 ? 5.506 -10.359 -2.113 1.00 97.56 95 LEU A O 1
ATOM 770 N N . LEU A 1 96 ? 4.882 -8.927 -0.497 1.00 97.50 96 LEU A N 1
ATOM 771 C CA . LEU A 1 96 ? 3.704 -9.683 -0.066 1.00 97.50 96 LEU A CA 1
ATOM 772 C C . LEU A 1 96 ? 2.730 -9.907 -1.228 1.00 97.50 96 LEU A C 1
ATOM 774 O O . LEU A 1 96 ? 2.315 -11.037 -1.466 1.00 97.50 96 LEU A O 1
ATOM 778 N N . LYS A 1 97 ? 2.386 -8.850 -1.974 1.00 94.81 97 LYS A N 1
ATOM 779 C CA . LYS A 1 97 ? 1.429 -8.935 -3.089 1.00 94.81 97 LYS A CA 1
ATOM 780 C C . LYS A 1 97 ? 1.918 -9.837 -4.221 1.00 94.81 97 LYS A C 1
ATOM 782 O O . LYS A 1 97 ? 1.131 -10.591 -4.779 1.00 94.81 97 LYS A O 1
ATOM 787 N N . VAL A 1 98 ? 3.202 -9.756 -4.561 1.00 95.81 98 VAL A N 1
ATOM 788 C CA . VAL A 1 98 ? 3.777 -10.476 -5.708 1.00 95.81 98 VAL A CA 1
ATOM 789 C C . VAL A 1 98 ? 4.085 -11.931 -5.373 1.00 95.81 98 VAL A C 1
ATOM 791 O O . VAL A 1 98 ? 3.946 -12.802 -6.227 1.00 95.81 98 VAL A O 1
ATOM 794 N N . THR A 1 99 ? 4.527 -12.206 -4.145 1.00 95.88 99 THR A N 1
ATOM 795 C CA . THR A 1 99 ? 4.976 -13.549 -3.746 1.00 95.88 99 THR A CA 1
ATOM 796 C C . THR A 1 99 ? 3.923 -14.337 -2.971 1.00 95.88 99 THR A C 1
ATOM 798 O O . THR A 1 99 ? 4.006 -15.561 -2.922 1.00 95.88 99 THR A O 1
ATOM 801 N N . GLY A 1 100 ? 2.960 -13.660 -2.339 1.00 94.75 100 GLY A N 1
ATOM 802 C CA . GLY A 1 100 ? 2.037 -14.263 -1.376 1.00 94.75 100 GLY A CA 1
ATOM 803 C C . GLY A 1 100 ? 2.701 -14.710 -0.066 1.00 94.75 100 GLY A C 1
ATOM 804 O O . GLY A 1 100 ? 2.052 -15.367 0.746 1.00 94.75 100 GLY A O 1
ATOM 805 N N . ASP A 1 101 ? 3.981 -14.394 0.156 1.00 96.25 101 ASP A N 1
ATOM 806 C CA . ASP A 1 101 ? 4.711 -14.825 1.347 1.00 96.25 101 ASP A CA 1
ATOM 807 C C . ASP A 1 101 ? 4.291 -14.002 2.574 1.00 96.25 101 ASP A C 1
ATOM 809 O O . ASP A 1 101 ? 4.654 -12.837 2.756 1.00 96.25 101 ASP A O 1
ATOM 813 N N . VAL A 1 102 ? 3.524 -14.643 3.452 1.00 95.06 102 VAL A N 1
ATOM 814 C CA . VAL A 1 102 ? 2.997 -14.042 4.682 1.00 95.06 102 VAL A CA 1
ATOM 815 C C . VAL A 1 102 ? 4.081 -13.642 5.685 1.00 95.06 102 VAL A C 1
ATOM 817 O O . VAL A 1 102 ? 3.786 -12.900 6.620 1.00 95.06 102 VAL A O 1
ATOM 820 N N . SER A 1 103 ? 5.338 -14.069 5.514 1.00 95.00 103 SER A N 1
ATOM 821 C CA . SER A 1 103 ? 6.442 -13.613 6.368 1.00 95.00 103 SER A CA 1
ATOM 822 C C . SER A 1 103 ? 6.668 -12.098 6.276 1.00 95.00 103 SER A C 1
ATOM 824 O O . SER A 1 103 ? 7.080 -11.484 7.265 1.00 95.00 103 SER A O 1
ATOM 826 N N . TYR A 1 104 ? 6.305 -11.472 5.149 1.00 97.56 104 TYR A N 1
ATOM 827 C CA . TYR A 1 104 ? 6.353 -10.018 4.987 1.00 97.56 104 TYR A CA 1
ATOM 828 C C . TYR A 1 104 ? 5.338 -9.280 5.871 1.00 97.56 104 TYR A C 1
ATOM 830 O O . TYR A 1 104 ? 5.584 -8.127 6.218 1.00 97.56 104 TYR A O 1
ATOM 838 N N . LEU A 1 105 ? 4.257 -9.932 6.328 1.00 96.38 105 LEU A N 1
ATOM 839 C CA . LEU A 1 105 ? 3.291 -9.310 7.246 1.00 96.38 105 LEU A CA 1
ATOM 840 C 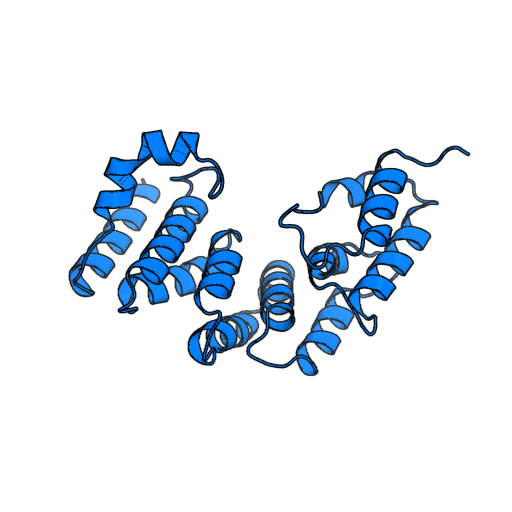C . LEU A 1 105 ? 3.943 -8.884 8.555 1.00 96.38 105 LEU A C 1
ATOM 842 O O . LEU A 1 105 ? 3.644 -7.807 9.055 1.00 96.38 105 LEU A O 1
ATOM 846 N N . LYS A 1 106 ? 4.888 -9.676 9.072 1.00 96.50 106 LYS A N 1
ATOM 847 C CA . LYS A 1 106 ? 5.614 -9.317 10.292 1.00 96.50 106 LYS A CA 1
ATOM 848 C C . LYS A 1 106 ? 6.421 -8.030 10.115 1.00 96.50 106 LYS A C 1
ATOM 850 O O . LYS A 1 106 ? 6.506 -7.237 11.041 1.00 96.50 106 LYS A O 1
ATOM 855 N N . ILE A 1 107 ? 7.009 -7.817 8.937 1.00 97.06 107 ILE A N 1
ATOM 856 C CA . ILE A 1 107 ? 7.768 -6.596 8.632 1.00 97.06 107 ILE A CA 1
ATOM 857 C C . ILE A 1 107 ? 6.824 -5.391 8.551 1.00 97.06 107 ILE A C 1
ATOM 859 O O . ILE A 1 107 ? 7.155 -4.314 9.040 1.00 97.06 107 ILE A O 1
ATOM 863 N N . ILE A 1 108 ? 5.636 -5.578 7.976 1.00 97.25 108 ILE A N 1
ATOM 864 C CA . ILE A 1 108 ? 4.594 -4.547 7.891 1.00 97.25 108 ILE A CA 1
ATOM 865 C C . ILE A 1 108 ? 4.065 -4.196 9.291 1.00 97.25 108 ILE A C 1
ATOM 867 O O . ILE A 1 108 ? 3.990 -3.023 9.641 1.00 97.25 108 ILE A O 1
ATOM 871 N N . GLU A 1 109 ? 3.771 -5.193 10.128 1.00 96.19 109 GLU A N 1
ATOM 872 C CA . GLU A 1 109 ? 3.372 -4.983 11.526 1.00 96.19 109 GLU A CA 1
ATOM 873 C C . GLU A 1 109 ? 4.485 -4.298 12.334 1.00 96.19 109 GLU A C 1
ATOM 875 O O . GLU A 1 109 ? 4.219 -3.352 13.074 1.00 96.19 109 GLU A O 1
ATOM 880 N N . ASP A 1 110 ? 5.739 -4.727 12.168 1.00 96.19 110 ASP A N 1
ATOM 881 C CA . ASP A 1 110 ? 6.890 -4.114 12.834 1.00 96.19 110 ASP A CA 1
ATOM 882 C C . ASP A 1 110 ? 7.050 -2.635 12.449 1.00 96.19 110 ASP A C 1
ATOM 884 O O . ASP A 1 110 ? 7.439 -1.841 13.303 1.00 96.19 110 ASP A O 1
ATOM 888 N N . ASN A 1 111 ? 6.715 -2.245 11.213 1.00 96.19 111 ASN A N 1
ATOM 889 C CA . ASN A 1 111 ? 6.698 -0.836 10.815 1.00 96.19 111 ASN A CA 1
ATOM 890 C C . ASN A 1 111 ? 5.692 -0.023 11.633 1.00 96.19 111 ASN A C 1
ATOM 892 O O . ASN A 1 111 ? 6.027 1.061 12.081 1.00 96.19 111 ASN A O 1
ATOM 896 N N . ILE A 1 112 ? 4.496 -0.555 11.888 1.00 94.50 112 ILE A N 1
ATOM 897 C CA . ILE A 1 112 ? 3.445 0.132 12.654 1.00 94.50 112 ILE A CA 1
ATOM 898 C C . ILE A 1 112 ? 3.786 0.190 14.148 1.00 94.50 112 ILE A C 1
ATOM 900 O O . ILE A 1 112 ? 3.662 1.234 14.783 1.00 94.50 112 ILE A O 1
ATOM 904 N N . TYR A 1 113 ? 4.157 -0.949 14.738 1.00 92.25 113 TYR A N 1
ATOM 905 C CA . TYR A 1 113 ? 4.226 -1.097 16.196 1.00 92.25 113 TYR A CA 1
ATOM 906 C C . TYR A 1 113 ? 5.582 -0.723 16.800 1.00 92.25 113 TYR A C 1
ATOM 908 O O . TYR A 1 113 ? 5.663 -0.536 18.012 1.00 92.25 113 TYR A O 1
ATOM 916 N N . LYS A 1 114 ? 6.637 -0.613 15.983 1.00 94.06 114 LYS A N 1
ATOM 917 C CA . LYS A 1 114 ? 7.943 -0.079 16.408 1.00 94.06 114 LYS A CA 1
ATOM 918 C C . LYS A 1 114 ? 8.133 1.391 16.026 1.00 94.06 114 LYS A C 1
ATOM 920 O O . LYS A 1 114 ? 9.198 1.937 16.297 1.00 94.06 114 LYS A O 1
ATOM 925 N N . ALA A 1 115 ? 7.142 2.012 15.385 1.00 90.00 115 ALA A N 1
ATOM 926 C CA . ALA A 1 115 ? 7.153 3.438 15.089 1.00 90.00 115 ALA A CA 1
ATOM 927 C C . ALA A 1 115 ? 6.979 4.252 16.373 1.00 90.00 115 ALA A C 1
ATOM 929 O O . ALA A 1 115 ? 5.948 4.158 17.037 1.00 90.00 115 ALA A O 1
ATOM 930 N N . ASP A 1 116 ? 7.975 5.077 16.698 1.00 78.44 116 ASP A N 1
ATOM 931 C CA . ASP A 1 116 ? 7.852 6.086 17.756 1.00 78.44 116 ASP A CA 1
ATOM 932 C C . ASP A 1 116 ? 6.991 7.281 17.289 1.00 78.44 116 ASP A C 1
ATOM 934 O O . ASP A 1 116 ? 6.353 7.954 18.098 1.00 78.44 116 ASP A O 1
ATOM 938 N N . GLN A 1 117 ? 6.986 7.550 15.978 1.00 79.19 117 GLN A N 1
ATOM 939 C CA . GLN A 1 117 ? 6.246 8.600 15.259 1.00 79.19 117 GLN A CA 1
ATOM 940 C C . GLN A 1 117 ? 5.796 8.030 13.894 1.00 79.19 117 GLN A C 1
ATOM 942 O O . GLN A 1 117 ? 6.151 6.899 13.580 1.00 79.19 117 GLN A O 1
ATOM 947 N N . GLU A 1 118 ? 5.008 8.760 13.093 1.00 86.00 118 GLU A N 1
ATOM 948 C CA . GLU A 1 118 ? 4.643 8.378 11.697 1.00 86.00 118 GLU A CA 1
ATOM 949 C C . GLU A 1 118 ? 3.749 7.132 11.539 1.00 86.00 118 GLU A C 1
ATOM 951 O O . GLU A 1 118 ? 3.445 6.695 10.432 1.00 86.00 118 GLU A O 1
ATOM 956 N N . LYS A 1 119 ? 3.257 6.562 12.644 1.00 92.00 119 LYS A N 1
ATOM 957 C CA . LYS A 1 119 ? 2.337 5.416 12.610 1.00 92.00 119 LYS A CA 1
ATOM 958 C C . LYS A 1 119 ? 1.097 5.679 11.744 1.00 92.00 119 LYS A C 1
ATOM 960 O O . LYS A 1 119 ? 0.590 4.763 11.101 1.00 92.00 119 LYS A O 1
ATOM 965 N N . GLU A 1 120 ? 0.630 6.925 11.744 1.00 93.25 120 GLU A N 1
ATOM 966 C CA . GLU A 1 120 ? -0.452 7.409 10.890 1.00 93.25 120 GLU A CA 1
ATOM 967 C C . GLU A 1 120 ? -0.156 7.181 9.405 1.00 93.25 120 GLU A C 1
ATOM 969 O O . GLU A 1 120 ? -0.944 6.518 8.733 1.00 93.25 120 GLU A O 1
ATOM 974 N N . ASP A 1 121 ? 1.003 7.640 8.932 1.00 91.62 121 ASP A N 1
ATOM 975 C CA . ASP A 1 121 ? 1.421 7.539 7.532 1.00 91.62 121 ASP A CA 1
ATOM 976 C C . ASP A 1 121 ? 1.538 6.074 7.104 1.00 91.62 121 ASP A C 1
ATOM 978 O O . ASP A 1 121 ? 1.095 5.680 6.026 1.00 91.62 121 ASP A O 1
ATOM 982 N N . TYR A 1 122 ? 2.051 5.212 7.984 1.00 94.62 122 TYR A N 1
ATOM 983 C CA . TYR A 1 122 ? 2.162 3.783 7.694 1.00 94.62 122 TYR A CA 1
ATOM 984 C C . TYR A 1 122 ? 0.799 3.098 7.581 1.00 94.62 122 TYR A C 1
ATOM 986 O O . TYR A 1 122 ? 0.593 2.279 6.683 1.00 94.62 122 TYR A O 1
ATOM 994 N N . ILE A 1 123 ? -0.148 3.428 8.462 1.00 95.69 123 ILE A N 1
ATOM 995 C CA . ILE A 1 123 ? -1.513 2.895 8.376 1.00 95.69 123 ILE A CA 1
ATOM 996 C C . ILE A 1 123 ? -2.213 3.446 7.130 1.00 95.69 123 ILE A C 1
ATOM 998 O O . ILE A 1 123 ? -2.892 2.679 6.449 1.00 95.69 123 ILE A O 1
ATOM 1002 N N . TYR A 1 124 ? -1.995 4.718 6.784 1.00 94.00 124 TYR A N 1
ATOM 1003 C CA . TYR A 1 124 ? -2.512 5.334 5.561 1.00 94.00 124 TYR A CA 1
ATOM 1004 C C . TYR A 1 124 ? -1.989 4.613 4.311 1.00 94.00 124 TYR A C 1
ATOM 1006 O O . TYR A 1 124 ? -2.787 4.173 3.482 1.00 94.00 124 TYR A O 1
ATOM 1014 N N . ILE A 1 125 ? -0.680 4.351 4.218 1.00 92.50 125 ILE A N 1
ATOM 1015 C CA . ILE A 1 125 ? -0.089 3.558 3.127 1.00 92.50 125 ILE A CA 1
ATOM 1016 C C . ILE A 1 125 ? -0.752 2.175 3.038 1.00 92.50 125 ILE A C 1
ATOM 1018 O O . ILE A 1 125 ? -1.092 1.718 1.947 1.00 92.50 125 ILE A O 1
ATOM 1022 N N . ILE A 1 126 ? -0.974 1.492 4.164 1.00 95.19 126 ILE A N 1
ATOM 1023 C CA . ILE A 1 126 ? -1.619 0.169 4.168 1.00 95.19 126 ILE A CA 1
ATOM 1024 C C . ILE A 1 126 ? -3.085 0.262 3.725 1.00 95.19 126 ILE A C 1
ATOM 1026 O O . ILE A 1 126 ? -3.526 -0.582 2.942 1.00 95.19 126 ILE A O 1
ATOM 1030 N N . ALA A 1 127 ? -3.825 1.278 4.175 1.00 95.00 127 ALA A N 1
ATOM 1031 C CA . ALA A 1 127 ? -5.230 1.492 3.831 1.00 95.00 127 ALA A CA 1
ATOM 1032 C C . ALA A 1 127 ? -5.441 1.612 2.312 1.00 95.00 127 ALA A C 1
ATOM 1034 O O . ALA A 1 127 ? -6.362 0.998 1.777 1.00 95.00 127 ALA A O 1
ATOM 1035 N N . HIS A 1 128 ? -4.523 2.278 1.604 1.00 91.62 128 HIS A N 1
ATOM 1036 C CA . HIS A 1 128 ? -4.564 2.460 0.144 1.00 91.62 128 HIS A CA 1
ATOM 1037 C C . HIS A 1 128 ? -4.270 1.182 -0.654 1.00 91.62 128 HIS A C 1
ATOM 1039 O O . HIS A 1 128 ? -4.375 1.148 -1.881 1.00 91.62 128 HIS A O 1
ATOM 1045 N N . ASN A 1 129 ? -3.919 0.083 0.013 1.00 90.00 129 ASN A N 1
ATOM 1046 C CA . ASN A 1 129 ? -3.510 -1.150 -0.636 1.00 90.00 129 ASN A CA 1
ATOM 1047 C C . ASN A 1 129 ? -4.528 -2.278 -0.400 1.00 90.00 129 ASN A C 1
ATOM 1049 O O . ASN A 1 129 ? -4.449 -3.003 0.591 1.00 90.00 129 ASN A O 1
ATOM 1053 N N . LYS A 1 130 ? -5.426 -2.521 -1.373 1.00 89.31 130 LYS A N 1
ATOM 1054 C CA . LYS A 1 130 ? -6.319 -3.698 -1.330 1.00 89.31 130 LYS A CA 1
ATOM 1055 C C . LYS A 1 130 ? -5.515 -4.998 -1.344 1.00 89.31 130 LYS A C 1
ATOM 1057 O O . LYS A 1 130 ? -4.779 -5.278 -2.295 1.00 89.31 130 LYS A O 1
ATOM 1062 N N . ASN A 1 131 ? -5.652 -5.776 -0.276 1.00 92.25 131 ASN A N 1
ATOM 1063 C CA . ASN A 1 131 ? -5.099 -7.117 -0.102 1.00 92.25 131 ASN A CA 1
ATOM 1064 C C . ASN A 1 131 ? -5.700 -7.755 1.167 1.00 92.25 131 ASN A C 1
ATOM 1066 O O . ASN A 1 131 ? -5.713 -7.115 2.220 1.00 92.25 131 ASN A O 1
ATOM 1070 N N . ASP A 1 132 ? -6.147 -9.010 1.099 1.00 90.94 132 ASP A N 1
ATOM 1071 C CA . ASP A 1 132 ? -6.795 -9.701 2.230 1.00 90.94 132 ASP A CA 1
ATOM 1072 C C . ASP A 1 132 ? -5.879 -9.857 3.453 1.00 90.94 132 ASP A C 1
ATOM 1074 O O . ASP A 1 132 ? -6.328 -9.825 4.597 1.00 90.94 132 ASP A O 1
ATOM 1078 N N . SER A 1 133 ? -4.571 -10.009 3.235 1.00 92.38 133 SER A N 1
ATOM 1079 C CA . SER A 1 133 ? -3.619 -10.136 4.342 1.00 92.38 133 SER A CA 1
ATOM 1080 C C . SER A 1 133 ? -3.364 -8.789 5.027 1.00 92.38 133 SER A C 1
ATOM 1082 O O . SER A 1 133 ? -3.187 -8.745 6.243 1.00 92.38 133 SER A O 1
ATOM 1084 N N . LEU A 1 134 ? -3.405 -7.685 4.271 1.00 95.00 134 LEU A N 1
ATOM 1085 C CA . LEU A 1 134 ? -3.332 -6.327 4.826 1.00 95.00 134 LEU A CA 1
ATOM 1086 C C . LEU A 1 134 ? -4.618 -5.933 5.556 1.00 95.00 134 LEU A C 1
ATOM 1088 O O . LEU A 1 134 ? -4.546 -5.258 6.581 1.00 95.00 134 LEU A O 1
ATOM 1092 N N . LEU A 1 135 ? -5.777 -6.410 5.088 1.00 95.00 135 LEU A N 1
ATOM 1093 C CA . LEU A 1 135 ? -7.060 -6.208 5.764 1.00 95.00 135 LEU A CA 1
ATOM 1094 C C . LEU A 1 135 ? -6.991 -6.659 7.230 1.00 95.00 135 LEU A C 1
ATOM 1096 O O . LEU A 1 135 ? -7.430 -5.938 8.120 1.00 95.00 135 LEU A O 1
ATOM 1100 N N . HIS A 1 136 ? -6.359 -7.801 7.503 1.00 93.88 136 HIS A N 1
ATOM 1101 C CA . HIS A 1 136 ? -6.207 -8.293 8.871 1.00 93.88 136 HIS A CA 1
ATOM 1102 C C . HIS A 1 136 ? -5.377 -7.357 9.772 1.00 93.88 136 HIS A C 1
ATOM 1104 O O . HIS A 1 136 ? -5.643 -7.250 10.971 1.00 93.88 136 HIS A O 1
ATOM 1110 N N . ILE A 1 137 ? -4.387 -6.657 9.212 1.00 96.38 137 ILE A N 1
ATOM 1111 C CA . ILE A 1 137 ? -3.598 -5.659 9.947 1.00 96.38 137 ILE A CA 1
ATOM 1112 C C . ILE A 1 137 ? -4.467 -4.437 10.263 1.00 96.38 137 ILE A C 1
ATOM 1114 O O . ILE A 1 137 ? -4.486 -3.983 11.408 1.00 96.38 137 ILE A O 1
ATOM 1118 N N . LEU A 1 138 ? -5.241 -3.947 9.291 1.00 97.44 138 LEU A N 1
ATOM 1119 C CA . LEU A 1 138 ? -6.166 -2.827 9.497 1.00 97.44 138 LEU A CA 1
ATOM 1120 C C . LEU A 1 138 ? -7.228 -3.159 10.553 1.00 97.44 138 LEU A C 1
ATOM 1122 O O . LEU A 1 138 ? -7.500 -2.345 11.429 1.00 97.44 138 LEU A O 1
ATOM 1126 N N . GLU A 1 139 ? -7.771 -4.377 10.548 1.00 97.00 139 GLU A N 1
ATOM 1127 C CA . GLU A 1 139 ? -8.710 -4.841 11.577 1.00 97.00 139 GLU A CA 1
ATOM 1128 C C . GLU A 1 139 ? -8.090 -4.827 12.975 1.00 97.00 139 GLU A C 1
ATOM 1130 O O . GLU A 1 139 ? -8.721 -4.364 13.926 1.00 97.00 139 GLU A O 1
ATOM 1135 N N . LYS A 1 140 ? -6.843 -5.295 13.112 1.00 96.25 140 LYS A N 1
ATOM 1136 C CA . LYS A 1 140 ? -6.116 -5.247 14.387 1.00 96.25 140 LYS A CA 1
ATOM 1137 C C . LYS A 1 140 ? -5.933 -3.816 14.877 1.00 96.25 140 LYS A C 1
ATOM 1139 O O . LYS A 1 140 ? -6.127 -3.580 16.069 1.00 96.25 140 LYS A O 1
ATOM 1144 N N . VAL A 1 141 ? -5.569 -2.890 13.990 1.00 96.62 141 VAL A N 1
ATOM 1145 C CA . VAL A 1 141 ? -5.448 -1.462 14.317 1.00 96.62 141 VAL A CA 1
ATOM 1146 C C . VAL A 1 141 ? -6.807 -0.915 14.746 1.00 96.62 141 VAL A C 1
ATOM 1148 O O . VAL A 1 141 ? -6.939 -0.417 15.859 1.00 96.62 141 VAL A O 1
ATOM 1151 N N . TYR A 1 142 ? -7.845 -1.088 13.929 1.00 97.75 142 TYR A N 1
ATOM 1152 C CA . TYR A 1 142 ? -9.182 -0.598 14.240 1.00 97.75 142 TYR A CA 1
ATOM 1153 C C . TYR A 1 142 ? -9.680 -1.109 15.599 1.00 97.75 142 TYR A C 1
ATOM 1155 O O . TYR A 1 142 ? -10.125 -0.307 16.415 1.00 97.75 142 TYR A O 1
ATOM 1163 N N . ILE A 1 143 ? -9.559 -2.410 15.887 1.00 97.12 143 ILE A N 1
ATOM 1164 C CA . ILE A 1 143 ? -10.097 -3.041 17.106 1.00 97.12 143 ILE A CA 1
ATOM 1165 C C . ILE A 1 143 ? -9.296 -2.696 18.366 1.00 97.12 143 ILE A C 1
ATOM 1167 O O . ILE A 1 143 ? -9.899 -2.548 19.429 1.00 97.12 143 ILE A O 1
ATOM 1171 N N . ASN A 1 144 ? -7.967 -2.583 18.272 1.00 95.56 144 ASN A N 1
ATOM 1172 C CA . ASN A 1 144 ? -7.104 -2.534 19.458 1.00 95.56 144 ASN A CA 1
ATOM 1173 C C . ASN A 1 144 ? -6.450 -1.174 19.709 1.00 95.56 144 ASN A C 1
ATOM 1175 O O . ASN A 1 144 ? -5.969 -0.951 20.815 1.00 95.56 144 ASN A O 1
ATOM 1179 N N . ASP A 1 145 ? -6.404 -0.276 18.723 1.00 94.38 145 ASP A N 1
ATOM 1180 C CA . ASP A 1 145 ? -5.749 1.017 18.914 1.00 94.38 145 ASP A CA 1
ATOM 1181 C C . ASP A 1 145 ? -6.604 1.968 19.762 1.00 94.38 145 ASP A C 1
ATOM 1183 O O . ASP A 1 145 ? -7.836 1.991 19.654 1.00 94.38 145 ASP A O 1
ATOM 1187 N N . GLU A 1 146 ? -5.951 2.758 20.607 1.00 92.25 146 GLU A N 1
ATOM 1188 C CA . GLU A 1 146 ? -6.599 3.750 21.469 1.00 92.25 146 GLU A CA 1
ATOM 1189 C C . GLU A 1 146 ? -6.723 5.113 20.776 1.00 92.25 146 GLU A C 1
ATOM 1191 O O . GLU A 1 146 ? -7.610 5.898 21.121 1.00 92.25 146 GLU A O 1
ATOM 1196 N N . ASP A 1 147 ? -5.929 5.369 19.735 1.00 93.44 147 ASP A N 1
ATOM 1197 C CA . ASP A 1 147 ? -6.006 6.595 18.949 1.00 93.44 147 ASP A CA 1
ATOM 1198 C C . ASP A 1 147 ? -7.152 6.529 17.923 1.00 93.44 147 ASP A C 1
ATOM 1200 O O . ASP A 1 147 ? -7.162 5.704 17.007 1.00 93.44 147 ASP A O 1
ATOM 1204 N N . GLU A 1 148 ? -8.141 7.414 18.070 1.00 94.50 148 GLU A N 1
ATOM 1205 C CA . GLU A 1 148 ? -9.295 7.505 17.169 1.00 94.50 148 GLU A CA 1
ATOM 1206 C C . GLU A 1 148 ? -8.911 7.812 15.724 1.00 94.50 148 GLU A C 1
ATOM 1208 O O . GLU A 1 148 ? -9.536 7.283 14.803 1.00 94.50 148 GLU A O 1
ATOM 1213 N N . LYS A 1 149 ? -7.872 8.620 15.512 1.00 93.94 149 LYS A N 1
ATOM 1214 C CA . LYS A 1 149 ? -7.409 8.985 14.177 1.00 93.94 149 LYS A CA 1
ATOM 1215 C C . LYS A 1 149 ? -6.864 7.759 13.454 1.00 93.94 149 LYS A C 1
ATOM 1217 O O . LYS A 1 149 ? -7.264 7.482 12.327 1.00 93.94 149 LYS A O 1
ATOM 1222 N N . LEU A 1 150 ? -6.042 6.962 14.138 1.00 95.38 150 LEU A N 1
ATOM 1223 C CA . LEU A 1 150 ? -5.502 5.717 13.581 1.00 95.38 150 LEU A CA 1
ATOM 1224 C C . LEU A 1 150 ? -6.606 4.697 13.293 1.00 95.38 150 LEU A C 1
ATOM 1226 O O . LEU A 1 150 ? -6.583 4.027 12.260 1.00 95.38 150 LEU A O 1
ATOM 1230 N N . ARG A 1 151 ? -7.611 4.609 14.175 1.00 96.31 151 ARG A N 1
ATOM 1231 C CA . ARG A 1 151 ? -8.799 3.782 13.925 1.00 96.31 151 ARG A CA 1
ATOM 1232 C C . ARG A 1 151 ? -9.598 4.253 12.718 1.00 96.31 151 ARG A C 1
ATOM 1234 O O . ARG A 1 151 ? -10.107 3.405 11.993 1.00 96.31 151 ARG A O 1
ATOM 1241 N N . SER A 1 152 ? -9.717 5.564 12.523 1.00 94.94 152 SER A N 1
ATOM 1242 C CA . SER A 1 152 ? -10.470 6.158 11.414 1.00 94.94 152 SER A CA 1
ATOM 1243 C C . SER A 1 152 ? -9.824 5.808 10.071 1.00 94.94 152 SER A C 1
ATOM 1245 O O . SER A 1 152 ? -10.482 5.249 9.201 1.00 94.94 152 SER A O 1
ATOM 1247 N N . ILE A 1 153 ? -8.504 5.966 9.958 1.00 95.31 153 ILE A N 1
ATOM 1248 C CA . ILE A 1 153 ? -7.760 5.561 8.753 1.00 95.31 153 ILE A CA 1
ATOM 1249 C C . ILE A 1 153 ? -7.880 4.046 8.526 1.00 95.31 153 ILE A C 1
ATOM 1251 O O . ILE A 1 153 ? -8.075 3.575 7.404 1.00 95.31 153 ILE A O 1
ATOM 1255 N N . ALA A 1 154 ? -7.807 3.251 9.599 1.00 97.00 154 ALA A N 1
ATOM 1256 C CA . ALA A 1 154 ? -7.946 1.806 9.491 1.00 97.00 154 ALA A CA 1
ATOM 1257 C C . ALA A 1 154 ? -9.334 1.380 8.984 1.00 97.00 154 ALA A C 1
ATOM 1259 O O . ALA A 1 154 ? -9.413 0.486 8.140 1.00 97.00 154 ALA A O 1
ATOM 1260 N N . ILE A 1 155 ? -10.421 2.004 9.460 1.00 96.62 155 ILE A N 1
ATOM 1261 C CA . ILE A 1 155 ? -11.767 1.663 8.982 1.00 96.62 155 ILE A CA 1
ATOM 1262 C C . ILE A 1 155 ? -11.988 2.093 7.532 1.00 96.62 155 ILE A C 1
ATOM 1264 O O . ILE A 1 155 ? -12.588 1.333 6.777 1.00 96.62 155 ILE A O 1
ATOM 1268 N N . GLU A 1 156 ? -11.456 3.237 7.107 1.00 94.94 156 GLU A N 1
ATOM 1269 C CA . GLU A 1 156 ? -11.490 3.662 5.702 1.00 94.94 156 GLU A CA 1
ATOM 1270 C C . GLU A 1 156 ? -10.819 2.620 4.800 1.00 94.94 156 GLU A C 1
ATOM 1272 O O . GLU A 1 156 ? -11.424 2.144 3.836 1.00 94.94 156 GLU A O 1
ATOM 1277 N N . GLY A 1 157 ? -9.627 2.157 5.190 1.00 95.81 157 GLY A N 1
ATOM 1278 C CA . GLY A 1 157 ? -8.925 1.073 4.506 1.00 95.81 157 GLY A CA 1
ATOM 1279 C C . GLY A 1 157 ? -9.709 -0.243 4.476 1.00 95.81 157 GLY A C 1
ATOM 1280 O O . GLY A 1 157 ? -9.750 -0.914 3.444 1.00 95.81 157 GLY A O 1
ATOM 1281 N N . ILE A 1 158 ? -10.372 -0.613 5.578 1.00 96.62 158 ILE A N 1
ATOM 1282 C CA . ILE A 1 158 ? -11.239 -1.801 5.638 1.00 96.62 158 ILE A CA 1
ATOM 1283 C C . ILE A 1 158 ? -12.392 -1.662 4.639 1.00 96.62 158 ILE A C 1
ATOM 1285 O O . ILE A 1 158 ? -12.597 -2.562 3.825 1.00 96.62 158 ILE A O 1
ATOM 1289 N N . LEU A 1 159 ? -13.122 -0.542 4.670 1.00 95.44 159 LEU A N 1
ATOM 1290 C CA . LEU A 1 159 ? -14.273 -0.279 3.802 1.00 95.44 159 LEU A CA 1
ATOM 1291 C C . LEU A 1 159 ? -13.883 -0.239 2.321 1.00 95.44 159 LEU A C 1
ATOM 1293 O O . LEU A 1 159 ? -14.614 -0.773 1.484 1.00 95.44 159 LEU A O 1
ATOM 1297 N N . TYR A 1 160 ? -12.724 0.330 1.999 1.00 94.81 160 TYR A N 1
ATOM 1298 C CA . TYR A 1 160 ? -12.161 0.295 0.654 1.00 94.81 160 TYR A CA 1
ATOM 1299 C C . TYR A 1 160 ? -11.837 -1.138 0.213 1.00 94.81 160 TYR A C 1
ATOM 1301 O O . TYR A 1 160 ? -12.246 -1.574 -0.869 1.00 94.81 160 TYR A O 1
ATOM 1309 N N . ASN A 1 161 ? -11.155 -1.910 1.062 1.00 94.25 161 ASN A N 1
ATOM 1310 C CA . ASN A 1 161 ? -10.777 -3.295 0.777 1.00 94.25 161 ASN A CA 1
ATOM 1311 C C . ASN A 1 161 ? -12.009 -4.174 0.499 1.00 94.25 161 ASN A C 1
ATOM 1313 O O . ASN A 1 161 ? -12.034 -4.893 -0.498 1.00 94.25 161 ASN A O 1
ATOM 1317 N N . VAL A 1 162 ? -13.076 -4.016 1.291 1.00 92.81 162 VAL A N 1
ATOM 1318 C CA . VAL A 1 162 ? -14.335 -4.758 1.116 1.00 92.81 162 VAL A CA 1
ATOM 1319 C C . VAL A 1 162 ? -15.288 -4.182 0.056 1.00 92.81 162 VAL A C 1
ATOM 1321 O O . VAL A 1 162 ? -16.400 -4.682 -0.111 1.00 92.81 162 VAL A O 1
ATOM 1324 N N . GLY A 1 163 ? -14.887 -3.124 -0.656 1.00 91.94 163 GLY A N 1
ATOM 1325 C CA . GLY A 1 163 ? -15.671 -2.529 -1.744 1.00 91.94 163 GLY A CA 1
ATOM 1326 C C . GLY A 1 163 ? -16.897 -1.726 -1.297 1.00 91.94 163 GLY A C 1
ATOM 1327 O O . GLY A 1 163 ? -17.802 -1.499 -2.094 1.00 91.94 163 GLY A O 1
ATOM 1328 N N . GLN A 1 164 ? -16.946 -1.301 -0.033 1.00 92.88 164 GLN A N 1
ATOM 1329 C CA . GLN A 1 164 ? -17.974 -0.383 0.469 1.00 92.88 164 GLN A CA 1
ATOM 1330 C C . GLN A 1 164 ? -17.637 1.081 0.169 1.00 92.88 164 GLN A C 1
ATOM 1332 O O . GLN A 1 164 ? -18.543 1.909 0.153 1.00 92.88 164 GLN A O 1
ATOM 1337 N N . ILE A 1 165 ? -16.365 1.396 -0.082 1.00 92.69 165 ILE A N 1
ATOM 1338 C CA . ILE A 1 165 ? -15.863 2.674 -0.610 1.00 92.69 165 ILE A CA 1
ATOM 1339 C C . ILE A 1 165 ? -15.023 2.359 -1.854 1.00 92.69 165 ILE A C 1
ATOM 1341 O O . ILE A 1 165 ? -14.363 1.313 -1.910 1.00 92.69 165 ILE A O 1
ATOM 1345 N N . ASN A 1 166 ? -15.096 3.216 -2.870 1.00 91.12 166 ASN A N 1
ATOM 1346 C CA . ASN A 1 166 ? -14.396 3.015 -4.134 1.00 91.12 166 ASN A CA 1
ATOM 1347 C C . ASN A 1 166 ? -13.020 3.659 -4.143 1.00 91.12 166 ASN A C 1
ATOM 1349 O O . ASN A 1 166 ? -12.119 3.077 -4.739 1.00 91.12 166 ASN A O 1
ATOM 1353 N N . ASP A 1 167 ? -12.870 4.810 -3.495 1.00 89.38 167 ASP A N 1
ATOM 1354 C CA . ASP A 1 167 ? -11.624 5.564 -3.438 1.00 89.38 167 ASP A CA 1
ATOM 1355 C C . ASP A 1 167 ? -11.482 6.236 -2.064 1.00 89.38 167 ASP A C 1
ATOM 1357 O O . ASP A 1 167 ? -12.421 6.855 -1.564 1.00 89.38 167 ASP A O 1
ATOM 1361 N N . ILE A 1 168 ? -10.322 6.068 -1.426 1.00 87.56 168 ILE A N 1
ATOM 1362 C CA . ILE A 1 168 ? -10.053 6.639 -0.098 1.00 87.56 168 ILE A CA 1
ATOM 1363 C C . ILE A 1 168 ? -9.810 8.155 -0.194 1.00 87.56 168 ILE A C 1
ATOM 1365 O O . ILE A 1 168 ? -10.047 8.870 0.777 1.00 87.56 168 ILE A O 1
ATOM 1369 N N . ASP A 1 169 ? -9.447 8.666 -1.371 1.00 87.38 169 ASP A N 1
ATOM 1370 C CA . ASP A 1 169 ? -9.191 10.092 -1.578 1.00 87.38 169 ASP A CA 1
ATOM 1371 C C . ASP A 1 169 ? -10.399 10.839 -2.198 1.00 87.38 169 ASP A C 1
ATOM 1373 O O . ASP A 1 169 ? -10.362 12.064 -2.371 1.00 87.38 169 ASP A O 1
ATOM 1377 N N . ASP A 1 170 ? -11.514 10.149 -2.498 1.00 89.88 170 ASP A N 1
ATOM 1378 C CA . ASP A 1 170 ? -12.722 10.775 -3.061 1.00 89.88 170 ASP A CA 1
ATOM 1379 C C . ASP A 1 170 ? -13.570 11.476 -1.988 1.00 89.88 170 ASP A C 1
ATOM 1381 O O . ASP A 1 170 ? -14.525 10.939 -1.417 1.00 89.88 170 ASP A O 1
ATOM 1385 N N . LEU A 1 171 ? -13.276 12.758 -1.774 1.00 88.94 171 LEU A N 1
ATOM 1386 C CA . LEU A 1 171 ? -14.010 13.608 -0.837 1.00 88.94 171 LEU A CA 1
ATOM 1387 C C . LEU A 1 171 ? -15.535 13.626 -1.071 1.00 88.94 171 LEU A C 1
ATOM 1389 O O . LEU A 1 171 ? -16.294 13.771 -0.108 1.00 88.94 171 LEU A O 1
ATOM 1393 N N . ALA A 1 172 ? -16.007 13.515 -2.318 1.00 93.25 172 ALA A N 1
ATOM 1394 C CA . ALA A 1 172 ? -17.439 13.523 -2.604 1.00 93.25 172 ALA A CA 1
ATOM 1395 C C . ALA A 1 172 ? -18.103 12.235 -2.095 1.00 93.25 172 ALA A C 1
ATOM 1397 O O . ALA A 1 172 ? -19.140 12.314 -1.427 1.00 93.25 172 ALA A O 1
ATOM 1398 N N . GLU A 1 173 ? -17.469 11.082 -2.324 1.00 93.25 173 GLU A N 1
ATOM 1399 C CA . GLU A 1 173 ? -17.905 9.793 -1.778 1.00 93.25 173 GLU A CA 1
ATOM 1400 C C . GLU A 1 173 ? -17.925 9.818 -0.240 1.00 93.25 173 GLU A C 1
ATOM 1402 O O . GLU A 1 173 ? -18.898 9.378 0.379 1.00 93.25 173 GLU A O 1
ATOM 1407 N N . PHE A 1 174 ? -16.909 10.410 0.394 1.00 88.94 174 PHE A N 1
ATOM 1408 C CA . PHE A 1 174 ? -16.858 10.552 1.854 1.00 88.94 174 PHE A CA 1
ATOM 1409 C C . PHE A 1 174 ? -17.975 11.428 2.421 1.00 88.94 174 PHE A C 1
ATOM 1411 O O . PHE A 1 174 ? -18.523 11.135 3.486 1.00 88.94 174 PHE A O 1
ATOM 1418 N N . ILE A 1 175 ? -18.336 12.510 1.729 1.00 91.81 175 ILE A N 1
ATOM 1419 C CA . ILE A 1 175 ? -19.463 13.355 2.134 1.00 91.81 175 ILE A CA 1
ATOM 1420 C C . ILE A 1 175 ? -20.775 12.573 2.026 1.00 91.81 175 ILE A C 1
ATOM 1422 O O . ILE A 1 175 ? -21.592 12.650 2.945 1.00 91.81 175 ILE A O 1
ATOM 1426 N N . GLU A 1 176 ? -20.963 11.810 0.949 1.00 94.94 176 GLU A N 1
ATOM 1427 C CA . GLU A 1 176 ? -22.156 10.986 0.735 1.00 94.94 176 GLU A CA 1
ATOM 1428 C C . GLU A 1 176 ? -22.283 9.871 1.786 1.00 94.94 176 GLU A C 1
ATOM 1430 O O . GLU A 1 176 ? -23.367 9.637 2.323 1.00 94.94 176 GLU A O 1
ATOM 1435 N N . LYS A 1 177 ? -21.171 9.214 2.130 1.00 94.62 177 LYS A N 1
ATOM 1436 C CA . LYS A 1 177 ? -21.130 8.061 3.046 1.00 94.62 177 LYS A CA 1
ATOM 1437 C C . LYS A 1 177 ? -20.806 8.425 4.494 1.00 94.62 177 LYS A C 1
ATOM 1439 O O . LYS A 1 177 ? -20.608 7.528 5.315 1.00 94.62 177 LYS A O 1
ATOM 1444 N N . ARG A 1 178 ? -20.795 9.715 4.843 1.00 92.12 178 ARG A N 1
ATOM 1445 C CA . ARG A 1 178 ? -20.388 10.219 6.165 1.00 92.12 178 ARG A CA 1
ATOM 1446 C C . ARG A 1 178 ? -21.068 9.499 7.326 1.00 92.12 178 ARG A C 1
ATOM 1448 O O . ARG A 1 178 ? -20.387 9.050 8.240 1.00 92.12 178 ARG A O 1
ATOM 1455 N N . ASP A 1 179 ? -22.396 9.399 7.310 1.00 94.06 179 ASP A N 1
ATOM 1456 C CA . ASP A 1 179 ? -23.144 8.797 8.423 1.00 94.06 179 ASP A CA 1
ATOM 1457 C C . ASP A 1 179 ? -22.833 7.303 8.570 1.00 94.06 179 ASP A C 1
ATOM 1459 O O . ASP A 1 179 ? -22.739 6.788 9.686 1.00 94.06 179 ASP A O 1
ATOM 1463 N N . TYR A 1 180 ? -22.612 6.620 7.444 1.00 94.00 180 TYR A N 1
ATOM 1464 C CA . TYR A 1 180 ? -22.195 5.226 7.430 1.00 94.00 180 TYR A CA 1
ATOM 1465 C C . TYR A 1 180 ? -20.789 5.062 8.019 1.00 94.00 180 TYR A C 1
ATOM 1467 O O . TYR A 1 180 ? -20.624 4.268 8.941 1.00 94.00 180 TYR A O 1
ATOM 1475 N N . ILE A 1 181 ? -19.805 5.852 7.577 1.00 92.88 181 ILE A N 1
ATOM 1476 C CA . ILE A 1 181 ? -18.434 5.826 8.119 1.00 92.88 181 ILE A CA 1
ATOM 1477 C C . ILE A 1 181 ? -18.433 6.163 9.620 1.00 92.88 181 ILE A C 1
ATOM 1479 O O . ILE A 1 181 ? -17.844 5.443 10.425 1.00 92.88 181 ILE A O 1
ATOM 1483 N N . ASN A 1 182 ? -19.175 7.196 10.028 1.00 92.44 182 ASN A N 1
ATOM 1484 C CA . ASN A 1 182 ? -19.273 7.616 11.428 1.00 92.44 182 ASN A CA 1
ATOM 1485 C C . ASN A 1 182 ? -19.879 6.543 12.342 1.00 92.44 182 ASN A C 1
ATOM 1487 O O . ASN A 1 182 ? -19.584 6.527 13.537 1.00 92.44 182 ASN A O 1
ATOM 1491 N N . SER A 1 183 ? -20.690 5.622 11.808 1.00 94.81 183 SER A N 1
ATOM 1492 C CA . SER A 1 183 ? -21.239 4.507 12.591 1.00 94.81 183 SER A CA 1
ATOM 1493 C C . SER A 1 183 ? -20.162 3.554 13.134 1.00 94.81 183 SER A C 1
ATOM 1495 O O . SER A 1 183 ? -20.412 2.830 14.100 1.00 94.81 183 SER A O 1
ATOM 1497 N N . PHE A 1 184 ? -18.948 3.605 12.574 1.00 95.38 184 PHE A N 1
ATOM 1498 C CA . PHE A 1 184 ? -17.792 2.828 13.013 1.00 95.38 184 PHE A CA 1
ATOM 1499 C C . PHE A 1 184 ? -16.908 3.560 14.038 1.00 95.38 184 PHE A C 1
ATOM 1501 O O . PHE A 1 184 ? -15.967 2.954 14.561 1.00 95.38 184 PHE A O 1
ATOM 1508 N N . ILE A 1 185 ? -17.189 4.822 14.384 1.00 92.06 185 ILE A N 1
ATOM 1509 C CA . ILE A 1 185 ? -16.447 5.557 15.421 1.00 92.06 185 ILE A CA 1
ATOM 1510 C C . ILE A 1 185 ? -16.927 5.078 16.796 1.00 92.06 185 ILE A C 1
ATOM 1512 O O . ILE A 1 185 ? -17.862 5.606 17.398 1.00 92.06 185 ILE A O 1
ATOM 1516 N N . LEU A 1 186 ? -16.299 4.005 17.277 1.00 93.50 186 LEU A N 1
ATOM 1517 C CA . L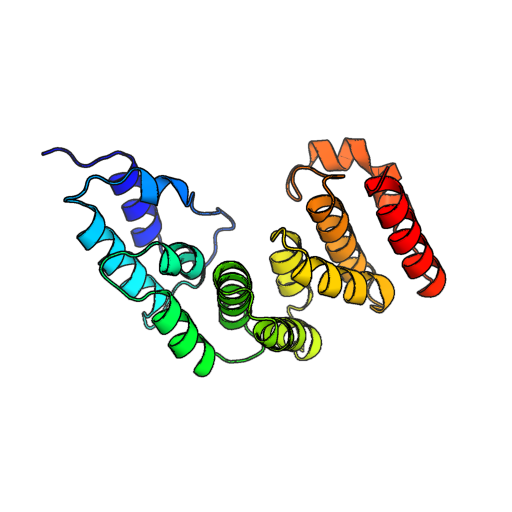EU A 1 186 ? -16.681 3.298 18.495 1.00 93.50 186 LEU A CA 1
ATOM 1518 C C . LEU A 1 186 ? -15.539 3.315 19.517 1.00 93.50 186 LEU A C 1
ATOM 1520 O O . LEU A 1 186 ? -14.401 2.965 19.210 1.00 93.50 186 LEU A O 1
ATOM 1524 N N . ASN A 1 187 ? -15.868 3.633 20.770 1.00 90.50 187 ASN A N 1
ATOM 1525 C CA . ASN A 1 187 ? -14.882 3.773 21.852 1.00 90.50 187 ASN A CA 1
ATOM 1526 C C . ASN A 1 187 ? -14.531 2.454 22.563 1.00 90.50 187 ASN A C 1
ATOM 1528 O O . ASN A 1 187 ? -13.643 2.421 23.406 1.00 90.50 187 ASN A O 1
ATOM 1532 N N . ASN A 1 188 ? -15.230 1.356 22.267 1.00 93.75 188 ASN A N 1
ATOM 1533 C CA . ASN A 1 188 ? -15.048 0.070 22.948 1.00 93.75 188 ASN A CA 1
ATOM 1534 C C . ASN A 1 188 ? -14.562 -0.996 21.958 1.00 93.75 188 ASN A C 1
ATOM 1536 O O . ASN A 1 188 ? -15.211 -1.220 20.939 1.00 93.75 188 ASN A O 1
ATOM 1540 N N . ALA A 1 189 ? -13.454 -1.676 22.271 1.00 95.06 189 ALA A N 1
ATOM 1541 C CA . 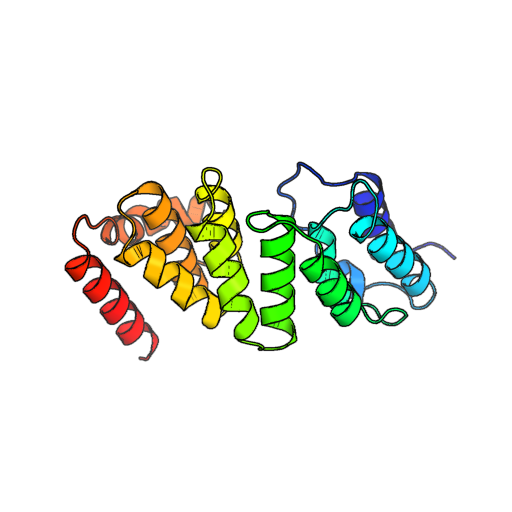ALA A 1 189 ? -12.879 -2.752 21.454 1.00 95.06 189 ALA A CA 1
ATOM 1542 C C . ALA A 1 189 ? -13.880 -3.875 21.127 1.00 95.06 189 ALA A C 1
ATOM 1544 O O . ALA A 1 189 ? -13.968 -4.307 19.984 1.00 95.06 189 ALA A O 1
ATOM 1545 N N . SER A 1 190 ? -14.713 -4.292 22.086 1.00 96.06 190 SER A N 1
ATOM 1546 C CA . SER A 1 190 ? -15.717 -5.341 21.855 1.00 96.06 190 SER A CA 1
ATOM 1547 C C . SER A 1 190 ? -16.815 -4.895 20.880 1.00 96.06 190 SER A C 1
ATOM 1549 O O . SER A 1 190 ? -17.273 -5.681 20.051 1.00 96.06 190 SER A O 1
ATOM 1551 N N . ALA A 1 191 ? -17.216 -3.619 20.933 1.00 96.44 191 ALA A N 1
ATOM 1552 C CA . ALA A 1 191 ? -18.167 -3.062 19.971 1.00 96.44 191 ALA A CA 1
ATOM 1553 C C . ALA A 1 191 ? -17.549 -2.976 18.565 1.00 96.44 191 ALA A C 1
ATOM 1555 O O . ALA A 1 191 ? -18.208 -3.325 17.587 1.00 96.44 191 ALA A O 1
ATOM 1556 N N . ARG A 1 192 ? -16.271 -2.582 18.482 1.00 97.19 192 ARG A N 1
ATOM 1557 C CA . ARG A 1 192 ? -15.487 -2.542 17.240 1.00 97.19 192 ARG A CA 1
ATOM 1558 C C . ARG A 1 192 ? -15.365 -3.926 16.600 1.00 97.19 192 ARG A C 1
ATOM 1560 O O . ARG A 1 192 ? -15.679 -4.088 15.426 1.00 97.19 192 ARG A O 1
ATOM 1567 N N . GLU A 1 193 ? -14.997 -4.941 17.379 1.00 96.88 193 GLU A N 1
ATOM 1568 C CA . GLU A 1 193 ? -14.898 -6.328 16.911 1.00 96.88 193 GLU A CA 1
ATOM 1569 C C . GLU A 1 193 ? -16.238 -6.851 16.379 1.00 96.88 193 GLU A C 1
ATOM 1571 O O . GLU A 1 193 ? -16.306 -7.425 15.290 1.00 96.88 193 GLU A O 1
ATOM 1576 N N . LYS A 1 194 ? -17.331 -6.605 17.113 1.00 95.75 194 LYS A N 1
ATOM 1577 C CA . LYS A 1 194 ? -18.676 -6.979 16.667 1.00 95.75 194 LYS A CA 1
ATOM 1578 C C . LYS A 1 194 ? -19.029 -6.319 15.330 1.00 95.75 194 LYS A C 1
ATOM 1580 O O . LYS A 1 194 ? -19.542 -6.999 14.445 1.00 95.75 194 LYS A O 1
ATOM 1585 N N . CYS A 1 195 ? -18.717 -5.035 15.176 1.00 94.81 195 CYS A N 1
ATOM 1586 C CA . CYS A 1 195 ? -18.989 -4.276 13.960 1.00 94.81 195 CYS A CA 1
ATOM 1587 C C . CYS A 1 195 ? -18.240 -4.842 12.739 1.00 94.81 195 CYS A C 1
ATOM 1589 O O . CYS A 1 195 ? -18.849 -5.078 11.697 1.00 94.81 195 CYS A O 1
ATOM 1591 N N . ILE A 1 196 ? -16.949 -5.169 12.884 1.00 95.00 196 ILE A N 1
ATOM 1592 C CA . ILE A 1 196 ? -16.163 -5.818 11.818 1.00 95.00 196 ILE A CA 1
ATOM 1593 C C . ILE A 1 196 ? -16.732 -7.191 11.449 1.00 95.00 196 ILE A C 1
ATOM 1595 O O . ILE A 1 196 ? -16.832 -7.528 10.268 1.00 95.00 196 ILE A O 1
ATOM 1599 N N . ASN A 1 197 ? -17.141 -7.988 12.436 1.00 93.38 197 ASN A N 1
ATOM 1600 C CA . ASN A 1 197 ? -17.738 -9.296 12.174 1.00 93.38 197 ASN A CA 1
ATOM 1601 C C . ASN A 1 197 ? -19.078 -9.178 11.427 1.00 93.38 197 ASN A C 1
ATOM 1603 O O . ASN A 1 197 ? -19.332 -9.946 10.500 1.00 93.38 197 ASN A O 1
ATOM 1607 N N . GLU A 1 198 ? -19.918 -8.203 11.782 1.00 92.88 198 GLU A N 1
ATOM 1608 C CA . GLU A 1 198 ? -21.173 -7.919 11.074 1.00 92.88 198 GLU A CA 1
ATOM 1609 C C . GLU A 1 198 ? -20.930 -7.443 9.635 1.00 92.88 198 GLU A C 1
ATOM 1611 O O . GLU A 1 198 ? -21.598 -7.923 8.716 1.00 92.88 198 GLU A O 1
ATOM 1616 N N . LEU A 1 199 ? -19.939 -6.570 9.420 1.00 92.50 199 LEU A N 1
ATOM 1617 C CA . LEU A 1 199 ? -19.529 -6.122 8.088 1.00 92.50 199 LEU A CA 1
ATOM 1618 C C . LEU A 1 199 ? -19.174 -7.319 7.192 1.00 92.50 199 LEU A C 1
ATOM 1620 O O . LEU A 1 199 ? -19.733 -7.463 6.105 1.00 92.50 199 LEU A O 1
ATOM 1624 N N . LYS A 1 200 ? -18.321 -8.230 7.681 1.00 87.75 200 LYS A N 1
ATOM 1625 C CA . LYS A 1 200 ? -17.911 -9.446 6.955 1.00 87.75 200 LYS A CA 1
ATOM 1626 C C . LYS A 1 200 ? -19.084 -10.353 6.586 1.00 87.75 200 LYS A C 1
ATOM 1628 O O . LYS A 1 200 ? -19.123 -10.880 5.477 1.00 87.75 200 LYS A O 1
ATOM 1633 N N . LEU A 1 201 ? -20.048 -10.526 7.492 1.00 86.38 201 LEU A N 1
ATOM 1634 C CA . LEU A 1 201 ? -21.232 -11.359 7.251 1.00 86.38 201 LEU A CA 1
ATOM 1635 C C . LEU A 1 201 ? -22.147 -10.791 6.159 1.00 86.38 201 LEU A C 1
ATOM 1637 O O . LEU A 1 201 ? -22.814 -11.557 5.464 1.00 86.38 201 LEU A O 1
ATOM 1641 N N . ASN A 1 202 ? -22.197 -9.467 6.013 1.00 79.44 202 ASN A N 1
ATOM 1642 C CA . ASN A 1 202 ? -23.043 -8.810 5.018 1.00 79.44 202 ASN A CA 1
ATOM 1643 C C . ASN A 1 202 ? -22.451 -8.850 3.603 1.00 79.44 202 ASN A C 1
ATOM 1645 O O . ASN A 1 202 ? -23.212 -8.800 2.646 1.00 79.44 202 ASN A O 1
ATOM 1649 N N . ILE A 1 203 ? -21.129 -8.987 3.468 1.00 78.88 203 ILE A N 1
ATOM 1650 C CA . ILE A 1 203 ? -20.438 -9.079 2.168 1.00 78.88 203 ILE A CA 1
ATOM 1651 C C . ILE A 1 203 ? -20.530 -10.494 1.566 1.00 78.88 203 ILE A C 1
ATOM 1653 O O . ILE A 1 203 ? -20.422 -10.666 0.358 1.00 78.88 203 ILE A O 1
ATOM 1657 N N . GLN A 1 204 ? -20.738 -11.523 2.395 1.00 60.59 204 GLN A N 1
ATOM 1658 C CA . GLN A 1 204 ? -20.822 -12.927 1.958 1.00 60.59 204 GLN A CA 1
ATOM 1659 C C . GLN A 1 204 ? -22.213 -13.352 1.441 1.00 60.59 204 GLN A C 1
ATOM 1661 O O . GLN A 1 204 ? -22.414 -14.533 1.153 1.00 60.59 204 GLN A O 1
ATOM 1666 N N . LYS A 1 205 ? -23.178 -12.429 1.360 1.00 47.38 205 LYS A N 1
ATOM 1667 C CA . LYS A 1 205 ? -24.544 -12.668 0.866 1.00 47.38 205 LYS A CA 1
ATOM 1668 C C . LYS A 1 205 ? -24.728 -12.100 -0.531 1.00 47.38 205 LYS A C 1
ATOM 1670 O O . LYS A 1 205 ? -25.444 -12.765 -1.310 1.00 47.38 205 LYS A O 1
#

Organism: NCBI:txid46206

Foldseek 3Di:
DDFDPLLVLLVVVLVVLPPDDPDQRPLVSLVPGDPVRQVVSLVSLLCLQPDPSHDLSSLLCLVVRDVDNSLVVLVVVLVPDDAQDPSNQSSLLSNCVVPVDLVSVVSLLSNLPVDPDCNLVSLLVLLQDQDPSSLVVLLCQLLPPQDLSSNLSSVSSNCCNLVVQVDSPPPVSCVVCVVVSVVLSDNHSVVNVVVSVVVVVVSVD

Secondary structure (DSSP, 8-state):
-PPPHHHHHHHHHHHHT-SS------THHHHT--HHHHHHHHHHHHHHHHSTT--GGGGGGGGG-SSS-HHHHHHHHHTTS-SS-HHHHHHHHHHHHHH--THHHHHHHHHHHS-SS-HHHHHHHHHTS--HHHHHHHHHHHHH-S-HHHHHHHHHHHHHHTTS-S-SS-HHHHHHTHHHHHTT--S-HHHHHHHHHHHHHHHT-